Protein AF-A0A2V7KA51-F1 (afdb_monomer)

Structure (mmCIF, N/CA/C/O backbone):
data_AF-A0A2V7KA51-F1
#
_entry.id   AF-A0A2V7KA51-F1
#
loop_
_atom_site.group_PDB
_atom_site.id
_atom_site.type_symbol
_atom_site.label_atom_id
_atom_site.label_alt_id
_atom_site.label_comp_id
_atom_site.label_asym_id
_atom_site.label_entity_id
_atom_site.label_seq_id
_atom_site.pdbx_PDB_ins_code
_atom_site.Cartn_x
_atom_site.Cartn_y
_atom_site.Cartn_z
_atom_site.occupancy
_atom_site.B_iso_or_equiv
_atom_site.auth_seq_id
_atom_site.auth_comp_id
_atom_site.auth_asym_id
_atom_site.auth_atom_id
_atom_site.pdbx_PDB_model_num
ATOM 1 N N . MET A 1 1 ? 39.247 3.832 -34.486 1.00 49.41 1 MET A N 1
ATOM 2 C CA . MET A 1 1 ? 39.712 4.705 -35.589 1.00 49.41 1 MET A CA 1
ATOM 3 C C . MET A 1 1 ? 40.204 3.939 -36.817 1.00 49.41 1 MET A C 1
ATOM 5 O O . MET A 1 1 ? 39.890 4.366 -37.916 1.00 49.41 1 MET A O 1
ATOM 9 N N . LEU A 1 2 ? 40.883 2.794 -36.669 1.00 58.19 2 LEU A N 1
ATOM 10 C CA . LEU A 1 2 ? 41.455 2.037 -37.799 1.00 58.19 2 LEU A CA 1
ATOM 11 C C . LEU A 1 2 ? 40.408 1.512 -38.810 1.00 58.19 2 LEU A C 1
ATOM 13 O O . LEU A 1 2 ? 40.617 1.591 -40.014 1.00 58.19 2 LEU A O 1
ATOM 17 N N . ILE A 1 3 ? 39.234 1.084 -38.331 1.00 64.50 3 ILE A N 1
ATOM 18 C CA . ILE A 1 3 ? 38.135 0.578 -39.179 1.00 64.50 3 ILE A CA 1
ATOM 19 C C . ILE A 1 3 ? 37.553 1.680 -40.081 1.00 64.50 3 ILE A C 1
ATOM 21 O O . ILE A 1 3 ? 37.292 1.445 -41.255 1.00 64.50 3 ILE A O 1
ATOM 25 N N . VAL A 1 4 ? 37.403 2.899 -39.555 1.00 62.00 4 VAL A N 1
ATOM 26 C CA . VAL A 1 4 ? 36.860 4.036 -40.317 1.00 62.00 4 VAL A CA 1
ATOM 27 C C . VAL A 1 4 ? 37.818 4.433 -41.446 1.00 62.00 4 VAL A C 1
ATOM 29 O O . VAL A 1 4 ? 37.371 4.682 -42.559 1.00 62.00 4 VAL A O 1
ATOM 32 N N . GLY A 1 5 ? 39.134 4.413 -41.197 1.00 67.69 5 GLY A N 1
ATOM 33 C CA . GLY A 1 5 ? 40.143 4.722 -42.217 1.00 67.69 5 GLY A CA 1
ATOM 34 C C . GLY A 1 5 ? 40.173 3.716 -43.373 1.00 67.69 5 GLY A C 1
ATOM 35 O O . GLY A 1 5 ? 40.220 4.119 -44.533 1.00 67.69 5 GLY A O 1
ATOM 36 N N . VAL A 1 6 ? 40.078 2.415 -43.077 1.00 75.50 6 VAL A N 1
ATOM 37 C CA . VAL A 1 6 ? 40.054 1.354 -44.104 1.00 75.50 6 VAL A CA 1
ATOM 38 C C . VAL A 1 6 ? 38.792 1.440 -44.963 1.00 75.50 6 VAL A C 1
ATOM 40 O O . VAL A 1 6 ? 38.861 1.322 -46.185 1.00 75.50 6 VAL A O 1
ATOM 43 N N . VAL A 1 7 ? 37.646 1.705 -44.336 1.00 71.69 7 VAL A N 1
ATOM 44 C CA . VAL A 1 7 ? 36.364 1.883 -45.025 1.00 71.69 7 VAL A CA 1
ATOM 45 C C . VAL A 1 7 ? 36.407 3.077 -45.979 1.00 71.69 7 VAL A C 1
ATOM 47 O O . VAL A 1 7 ? 36.000 2.950 -47.131 1.00 71.69 7 VAL A O 1
ATOM 50 N N . VAL A 1 8 ? 36.945 4.217 -45.536 1.00 71.19 8 VAL A N 1
ATOM 51 C CA . VAL A 1 8 ? 37.069 5.420 -46.374 1.00 71.19 8 VAL A CA 1
ATOM 52 C C . VAL A 1 8 ? 38.039 5.190 -47.540 1.00 71.19 8 VAL A C 1
ATOM 54 O O . VAL A 1 8 ? 37.737 5.576 -48.666 1.00 71.19 8 VAL A O 1
ATOM 57 N N . ALA A 1 9 ? 39.166 4.507 -47.322 1.0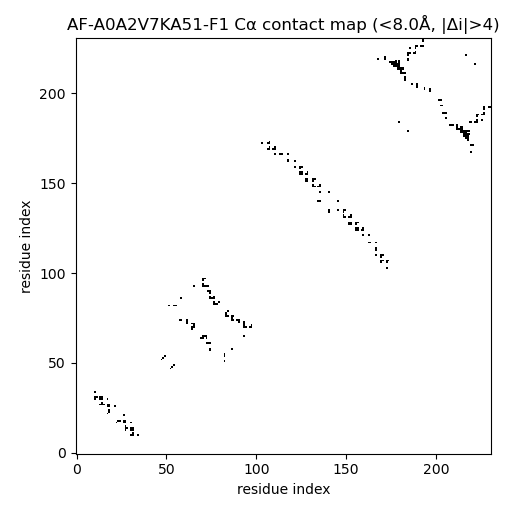0 74.88 9 ALA A N 1
ATOM 58 C CA . ALA A 1 9 ? 40.104 4.180 -48.400 1.00 74.88 9 ALA A CA 1
ATOM 59 C C . ALA A 1 9 ? 39.478 3.248 -49.457 1.00 74.88 9 ALA A C 1
ATOM 61 O O . ALA A 1 9 ? 39.641 3.475 -50.657 1.00 74.88 9 ALA A O 1
ATOM 62 N N . ALA A 1 10 ? 38.705 2.247 -49.024 1.00 76.25 10 ALA A N 1
ATOM 63 C CA . ALA A 1 10 ? 37.971 1.356 -49.920 1.00 76.25 10 ALA A CA 1
ATOM 64 C C . ALA A 1 10 ? 36.865 2.092 -50.703 1.00 76.25 10 ALA A C 1
ATOM 66 O O . ALA A 1 10 ? 36.689 1.824 -51.892 1.00 76.25 10 ALA A O 1
ATOM 67 N N . MET A 1 11 ? 36.171 3.057 -50.076 1.00 77.31 11 MET A N 1
ATOM 68 C CA . MET A 1 11 ? 35.197 3.933 -50.749 1.00 77.31 11 MET A CA 1
ATOM 69 C C . MET A 1 11 ? 35.827 4.721 -51.891 1.00 77.31 11 MET A C 1
ATOM 71 O O . MET A 1 11 ? 35.311 4.717 -53.008 1.00 77.31 11 MET A O 1
ATOM 75 N N . VAL A 1 12 ? 36.947 5.389 -51.606 1.00 79.12 12 VAL A N 1
ATOM 76 C CA . VAL A 1 12 ? 37.644 6.243 -52.574 1.00 79.12 12 VAL A CA 1
ATOM 77 C C . VAL A 1 12 ? 38.188 5.405 -53.730 1.00 79.12 12 VAL A C 1
ATOM 79 O O . VAL A 1 12 ? 38.016 5.782 -54.888 1.00 79.12 12 VAL A O 1
ATOM 82 N N . TYR A 1 13 ? 38.778 4.244 -53.434 1.00 83.31 13 TYR A N 1
ATOM 83 C CA . TYR A 1 13 ? 39.300 3.343 -54.460 1.00 83.31 13 TYR A CA 1
ATOM 84 C C . TYR A 1 13 ? 38.188 2.771 -55.350 1.00 83.31 13 TYR A C 1
ATOM 86 O O . TYR A 1 13 ? 38.290 2.831 -56.574 1.00 83.31 13 TYR A O 1
ATOM 94 N N . GLY A 1 14 ? 37.093 2.283 -54.755 1.00 80.25 14 GLY A N 1
ATOM 95 C CA . GLY A 1 14 ? 35.951 1.747 -55.497 1.00 80.25 14 GLY A CA 1
ATOM 96 C C . GLY A 1 14 ? 35.324 2.780 -56.434 1.00 80.25 14 GLY A C 1
ATOM 97 O O . GLY A 1 14 ? 35.133 2.493 -57.615 1.00 80.25 14 GLY A O 1
ATOM 98 N N . ALA A 1 15 ? 35.086 4.000 -55.940 1.00 78.25 15 ALA A N 1
ATOM 99 C CA . ALA A 1 15 ? 34.533 5.094 -56.736 1.00 78.25 15 ALA A CA 1
ATOM 100 C C . ALA A 1 15 ? 35.454 5.489 -57.905 1.00 78.25 15 ALA A C 1
ATOM 102 O O . ALA A 1 15 ? 34.983 5.630 -59.038 1.00 78.25 15 ALA A O 1
ATOM 103 N N . ALA A 1 16 ? 36.764 5.607 -57.650 1.00 77.06 16 ALA A N 1
ATOM 104 C CA . ALA A 1 16 ? 37.765 5.948 -58.660 1.00 77.06 16 ALA A CA 1
ATOM 105 C C . ALA A 1 16 ? 37.857 4.893 -59.775 1.00 77.06 16 ALA A C 1
ATOM 107 O O . ALA A 1 16 ? 37.906 5.249 -60.952 1.00 77.06 16 ALA A O 1
ATOM 108 N N . VAL A 1 17 ? 37.811 3.602 -59.426 1.00 81.62 17 VAL A N 1
ATOM 109 C CA . VAL A 1 17 ? 37.840 2.498 -60.400 1.00 81.62 17 VAL A CA 1
ATOM 110 C C . VAL A 1 17 ? 36.587 2.496 -61.278 1.00 81.62 17 VAL A C 1
ATOM 112 O O . VAL A 1 17 ? 36.698 2.395 -62.500 1.00 81.62 17 VAL A O 1
ATOM 115 N N . THR A 1 18 ? 35.389 2.671 -60.706 1.00 80.75 18 THR A N 1
ATOM 116 C CA . THR A 1 18 ? 34.155 2.751 -61.511 1.00 80.75 18 THR A CA 1
ATOM 117 C C . THR A 1 18 ? 34.114 3.963 -62.433 1.00 80.75 18 THR A C 1
ATOM 119 O O . THR A 1 18 ? 33.628 3.849 -63.562 1.00 80.75 18 THR A O 1
ATOM 122 N N . LEU A 1 19 ? 34.655 5.104 -61.994 1.00 79.38 19 LEU A N 1
ATOM 123 C CA . LEU A 1 19 ? 34.755 6.298 -62.829 1.00 79.38 19 LEU A CA 1
ATOM 124 C C . LEU A 1 19 ? 35.720 6.074 -64.001 1.00 79.38 19 LEU A C 1
ATOM 126 O O . LEU A 1 19 ? 35.387 6.418 -65.133 1.00 79.38 19 LEU A O 1
ATOM 130 N N . ALA A 1 20 ? 36.868 5.441 -63.746 1.00 78.56 20 ALA A N 1
ATOM 131 C CA . ALA A 1 20 ? 37.860 5.124 -64.771 1.00 78.56 20 ALA A CA 1
ATOM 132 C C . ALA A 1 20 ? 37.341 4.126 -65.824 1.00 78.56 20 ALA A C 1
ATOM 134 O O . ALA A 1 20 ? 37.700 4.235 -66.992 1.00 78.56 20 ALA A O 1
ATOM 135 N N . LEU A 1 21 ? 36.487 3.175 -65.428 1.00 81.12 21 LEU A N 1
ATOM 136 C CA . LEU A 1 21 ? 35.953 2.143 -66.326 1.00 81.12 21 LEU A CA 1
ATOM 137 C C . LEU A 1 21 ? 34.723 2.589 -67.126 1.00 81.12 21 LEU A C 1
ATOM 139 O O . LEU A 1 21 ? 34.547 2.152 -68.259 1.00 81.12 21 LEU A O 1
ATOM 143 N N . THR A 1 22 ? 33.849 3.416 -66.544 1.00 81.06 22 THR A N 1
ATOM 144 C CA . THR A 1 22 ? 32.560 3.770 -67.171 1.00 81.06 22 THR A CA 1
ATOM 145 C C . THR A 1 22 ? 32.492 5.199 -67.703 1.00 81.06 22 THR A C 1
ATOM 147 O O . THR A 1 22 ? 31.577 5.511 -68.461 1.00 81.06 22 THR A O 1
ATOM 150 N N . GLY A 1 23 ? 33.411 6.085 -67.297 1.00 78.19 23 GLY A N 1
ATOM 151 C CA . GLY A 1 23 ? 33.402 7.509 -67.657 1.00 78.19 23 GLY A CA 1
ATOM 152 C C . GLY A 1 23 ? 32.182 8.292 -67.148 1.00 78.19 23 GLY A C 1
ATOM 153 O O . GLY A 1 23 ? 32.051 9.477 -67.443 1.00 78.19 23 GLY A O 1
ATOM 154 N N . ASN A 1 24 ? 31.283 7.651 -66.393 1.00 83.38 24 ASN A N 1
ATOM 155 C CA . ASN A 1 24 ? 30.025 8.227 -65.941 1.00 83.38 24 ASN A CA 1
ATOM 156 C C . ASN A 1 24 ? 30.105 8.586 -64.454 1.00 83.38 24 ASN A C 1
ATOM 158 O O . ASN A 1 24 ? 30.314 7.727 -63.600 1.00 83.38 24 ASN A O 1
ATOM 162 N N . LEU A 1 25 ? 29.872 9.857 -64.128 1.00 81.25 25 LEU A N 1
ATOM 163 C CA . LEU A 1 25 ? 29.859 10.334 -62.745 1.00 81.25 25 LEU A CA 1
ATOM 164 C C . LEU A 1 25 ? 28.751 9.667 -61.903 1.00 81.25 25 LEU A C 1
ATOM 166 O O . LEU A 1 25 ? 28.912 9.482 -60.696 1.00 81.25 25 LEU A O 1
ATOM 170 N N . GLY A 1 26 ? 27.640 9.271 -62.538 1.00 82.19 26 GLY A N 1
ATOM 171 C CA . GLY A 1 26 ? 26.492 8.666 -61.860 1.00 82.19 26 GLY A CA 1
ATOM 172 C C . GLY A 1 26 ? 26.779 7.290 -61.247 1.00 82.19 26 GLY A C 1
ATOM 173 O O . GLY A 1 26 ? 26.302 6.998 -60.151 1.00 82.19 26 GLY A O 1
ATOM 174 N N . SER A 1 27 ? 27.593 6.455 -61.902 1.00 79.50 27 SER A N 1
ATOM 175 C CA . SER A 1 27 ? 27.944 5.115 -61.402 1.00 79.50 27 SER A CA 1
ATOM 176 C C . SER A 1 27 ? 28.896 5.189 -60.203 1.00 79.50 27 SER A C 1
ATOM 178 O O . SER A 1 27 ? 28.708 4.470 -59.223 1.00 79.50 27 SER A O 1
ATOM 180 N N . ALA A 1 28 ? 29.860 6.114 -60.229 1.00 77.12 28 ALA A N 1
ATOM 181 C CA . ALA A 1 28 ? 30.763 6.365 -59.108 1.00 77.12 28 ALA A CA 1
ATOM 182 C C . ALA A 1 28 ? 30.009 6.879 -57.867 1.00 77.12 28 ALA A C 1
ATOM 184 O O . ALA A 1 28 ? 30.269 6.427 -56.752 1.00 77.12 28 ALA A O 1
ATOM 185 N N . MET A 1 29 ? 29.019 7.761 -58.051 1.00 81.19 29 MET A N 1
ATOM 186 C CA . MET A 1 29 ? 28.142 8.220 -56.965 1.00 81.19 29 MET A CA 1
ATOM 187 C C . MET A 1 29 ? 27.324 7.080 -56.349 1.00 81.19 29 MET A C 1
ATOM 189 O O . MET A 1 29 ? 27.221 6.997 -55.125 1.00 81.19 29 MET A O 1
ATOM 193 N N . ALA A 1 30 ? 26.802 6.162 -57.167 1.00 81.06 30 ALA A N 1
ATOM 194 C CA . ALA A 1 30 ? 26.068 4.999 -56.670 1.00 81.06 30 ALA A CA 1
ATOM 195 C C . ALA A 1 30 ? 26.940 4.099 -55.773 1.00 81.06 30 ALA A C 1
ATOM 197 O O . ALA A 1 30 ? 26.484 3.661 -54.716 1.00 81.06 30 ALA A O 1
ATOM 198 N N . VAL A 1 31 ? 28.209 3.877 -56.141 1.00 81.44 31 VAL A N 1
ATOM 199 C CA . VAL A 1 31 ? 29.161 3.099 -55.325 1.00 81.44 31 VAL A CA 1
ATOM 200 C C . VAL A 1 31 ? 29.416 3.770 -53.978 1.00 81.44 31 VAL A C 1
ATOM 202 O O . VAL A 1 31 ? 29.370 3.105 -52.944 1.00 81.44 31 VAL A O 1
ATOM 205 N N . VAL A 1 32 ? 29.620 5.089 -53.956 1.00 82.06 32 VAL A N 1
ATOM 206 C CA . VAL A 1 32 ? 29.828 5.829 -52.701 1.00 82.06 32 VAL A CA 1
ATOM 207 C C . VAL A 1 32 ? 28.611 5.706 -51.782 1.00 82.06 32 VAL A C 1
ATOM 209 O O . VAL A 1 32 ? 28.768 5.382 -50.604 1.00 82.06 32 VAL A O 1
ATOM 212 N N . VAL A 1 33 ? 27.397 5.898 -52.310 1.00 85.31 33 VAL A N 1
ATOM 213 C CA . VAL A 1 33 ? 26.151 5.781 -51.532 1.00 85.31 33 VAL A CA 1
ATOM 214 C C . VAL A 1 33 ? 25.990 4.379 -50.941 1.00 85.31 33 VAL A C 1
ATOM 216 O O . VAL A 1 33 ? 25.661 4.252 -49.760 1.00 85.31 33 VAL A O 1
ATOM 219 N N . LEU A 1 34 ? 26.268 3.329 -51.719 1.00 84.00 34 LEU A N 1
ATOM 220 C CA . LEU A 1 34 ? 26.173 1.943 -51.252 1.00 84.00 34 LEU A CA 1
ATOM 221 C C . LEU A 1 34 ? 27.127 1.657 -50.092 1.00 84.00 34 LEU A C 1
ATOM 223 O O . LEU A 1 34 ? 26.722 1.057 -49.095 1.00 84.00 34 LEU A O 1
ATOM 227 N N . ILE A 1 35 ? 28.377 2.110 -50.185 1.00 80.94 35 ILE A N 1
ATOM 228 C CA . ILE A 1 35 ? 29.358 1.850 -49.129 1.00 80.94 35 ILE A CA 1
ATOM 229 C C . ILE A 1 35 ? 29.025 2.679 -47.878 1.00 80.94 35 ILE A C 1
ATOM 231 O O . ILE A 1 35 ? 29.162 2.182 -46.761 1.00 80.94 35 ILE A O 1
ATOM 235 N N . VAL A 1 36 ? 28.534 3.916 -48.031 1.00 83.81 36 VAL A N 1
ATOM 236 C CA . VAL A 1 36 ? 28.091 4.740 -46.890 1.00 83.81 36 VAL A CA 1
ATOM 237 C C . VAL A 1 36 ? 26.917 4.066 -46.184 1.00 83.81 36 VAL A C 1
ATOM 239 O O . VAL A 1 36 ? 26.937 3.928 -44.960 1.00 83.81 36 VAL A O 1
ATOM 242 N N . GLY A 1 37 ? 25.944 3.559 -46.944 1.00 85.50 37 GLY A N 1
ATOM 243 C CA . GLY A 1 37 ? 24.842 2.759 -46.412 1.00 85.50 37 GLY A CA 1
ATOM 244 C C . GLY A 1 37 ? 25.325 1.517 -45.656 1.00 85.50 37 GLY A C 1
ATOM 245 O O . GLY A 1 37 ? 24.874 1.273 -44.538 1.00 85.50 37 GLY A O 1
ATOM 246 N N . ALA A 1 38 ? 26.298 0.783 -46.204 1.00 83.50 38 ALA A N 1
ATOM 247 C CA . ALA A 1 38 ? 26.861 -0.421 -45.586 1.00 83.50 38 ALA A CA 1
ATOM 248 C C . ALA A 1 38 ? 27.556 -0.161 -44.237 1.00 83.50 38 ALA A C 1
ATOM 250 O O . ALA A 1 38 ? 27.678 -1.073 -43.424 1.00 83.50 38 ALA A O 1
ATOM 251 N N . VAL A 1 39 ? 27.991 1.075 -43.979 1.00 84.69 39 VAL A N 1
ATOM 252 C CA . VAL A 1 39 ? 28.670 1.475 -42.736 1.00 84.69 39 VAL A CA 1
ATOM 253 C C . VAL A 1 39 ? 27.696 2.106 -41.748 1.00 84.69 39 VAL A C 1
ATOM 255 O O . VAL A 1 39 ? 27.739 1.801 -40.556 1.00 84.69 39 VAL A O 1
ATOM 258 N N . LEU A 1 40 ? 26.794 2.964 -42.228 1.00 87.38 40 LEU A N 1
ATOM 259 C CA . LEU A 1 40 ? 25.800 3.620 -41.383 1.00 87.38 40 LEU A CA 1
ATOM 260 C C . LEU A 1 40 ? 24.755 2.636 -40.861 1.00 87.38 40 LEU A C 1
ATOM 262 O O . LEU A 1 40 ? 24.347 2.760 -39.709 1.00 87.38 40 LEU A O 1
ATOM 266 N N . LEU A 1 41 ? 24.355 1.640 -41.657 1.00 89.62 41 LEU A N 1
ATOM 267 C CA . LEU A 1 41 ? 23.326 0.677 -41.264 1.00 89.62 41 LEU A CA 1
ATOM 268 C C . LEU A 1 41 ? 23.736 -0.147 -40.019 1.00 89.62 41 LEU A C 1
ATOM 270 O O . LEU A 1 41 ? 22.977 -0.136 -39.049 1.00 89.62 41 LEU A O 1
ATOM 274 N N . PRO A 1 42 ? 24.923 -0.789 -39.944 1.00 89.44 42 PRO A N 1
ATOM 275 C CA . PRO A 1 42 ? 25.363 -1.484 -38.730 1.00 89.44 42 PRO A CA 1
ATOM 276 C C . PRO A 1 42 ? 25.506 -0.562 -37.518 1.00 89.44 42 PRO A C 1
ATOM 278 O O . PRO A 1 42 ? 25.169 -0.960 -36.404 1.00 89.44 42 PRO A O 1
ATOM 281 N N . VAL A 1 43 ? 25.987 0.671 -37.717 1.00 90.75 43 VAL A N 1
ATOM 282 C CA . VAL A 1 43 ? 26.128 1.660 -36.636 1.00 90.75 43 VAL A CA 1
ATOM 283 C C . VAL A 1 43 ? 24.756 2.062 -36.100 1.00 90.75 43 VAL A C 1
ATOM 285 O O . VAL A 1 43 ? 24.554 2.064 -34.886 1.00 90.75 43 VAL A O 1
ATOM 288 N N . ALA A 1 44 ? 23.795 2.335 -36.983 1.00 89.06 44 ALA A N 1
ATOM 289 C CA . ALA A 1 44 ? 22.419 2.631 -36.609 1.00 89.06 44 ALA A CA 1
ATOM 290 C C . ALA A 1 44 ? 21.792 1.453 -35.852 1.00 89.06 44 ALA A C 1
ATOM 292 O O . ALA A 1 44 ? 21.272 1.651 -34.758 1.00 89.06 44 ALA A O 1
ATOM 293 N N . LEU A 1 45 ? 21.924 0.220 -36.357 1.00 92.19 45 LEU A N 1
ATOM 294 C CA . LEU A 1 45 ? 21.438 -0.987 -35.678 1.00 92.19 45 LEU A CA 1
ATOM 295 C C . LEU A 1 45 ? 22.096 -1.189 -34.306 1.00 92.19 45 LEU A C 1
ATOM 297 O O . LEU A 1 45 ? 21.420 -1.558 -33.347 1.00 92.19 45 LEU A O 1
ATOM 301 N N . PHE A 1 46 ? 23.394 -0.911 -34.181 1.00 91.31 46 PHE A N 1
ATOM 302 C CA . PHE A 1 46 ? 24.109 -0.979 -32.909 1.00 91.31 46 PHE A CA 1
ATOM 303 C C . PHE A 1 46 ? 23.590 0.057 -31.903 1.00 91.31 46 PHE A C 1
ATOM 305 O O . PHE A 1 46 ? 23.347 -0.283 -30.742 1.00 91.31 46 PHE A O 1
ATOM 312 N N . ILE A 1 47 ? 23.371 1.301 -32.344 1.00 88.56 47 ILE A N 1
ATOM 313 C CA . ILE A 1 47 ? 22.803 2.372 -31.514 1.00 88.56 47 ILE A CA 1
ATOM 314 C C . ILE A 1 47 ? 21.389 2.003 -31.083 1.00 88.56 47 ILE A C 1
ATOM 316 O O . ILE A 1 47 ? 21.091 2.049 -29.896 1.00 88.56 47 ILE A O 1
ATOM 320 N N . VAL A 1 48 ? 20.540 1.598 -32.023 1.00 84.56 48 VAL A N 1
ATOM 321 C CA . VAL A 1 48 ? 19.147 1.202 -31.798 1.00 84.56 48 VAL A CA 1
ATOM 322 C C . VAL A 1 48 ? 19.079 0.050 -30.794 1.00 84.56 48 VAL A C 1
ATOM 324 O O . VAL A 1 48 ? 18.424 0.172 -29.758 1.00 84.56 48 VAL A O 1
ATOM 327 N N . ARG A 1 49 ? 19.865 -1.012 -31.003 1.00 85.25 49 ARG A N 1
ATOM 328 C CA . ARG A 1 49 ? 19.972 -2.142 -30.070 1.00 85.25 49 ARG A CA 1
ATOM 329 C C . ARG A 1 49 ? 20.379 -1.685 -28.668 1.00 85.25 49 ARG A C 1
ATOM 331 O O . ARG A 1 49 ? 19.735 -2.058 -27.691 1.00 85.25 49 ARG A O 1
ATOM 338 N N . ARG A 1 50 ? 21.425 -0.861 -28.556 1.00 85.69 50 ARG A N 1
ATOM 339 C CA . ARG A 1 50 ? 21.950 -0.393 -27.263 1.00 85.69 50 ARG A CA 1
ATOM 340 C C . ARG A 1 50 ? 21.071 0.676 -26.610 1.00 85.69 50 ARG A C 1
ATOM 342 O O . ARG A 1 50 ? 21.185 0.890 -25.403 1.00 85.69 50 ARG A O 1
ATOM 349 N N . ARG A 1 51 ? 20.247 1.392 -27.379 1.00 82.94 51 ARG A N 1
ATOM 350 C CA . ARG A 1 51 ? 19.439 2.514 -26.891 1.00 82.94 51 ARG A CA 1
ATOM 351 C C . ARG A 1 51 ? 18.005 2.158 -26.575 1.00 82.94 51 ARG A C 1
ATOM 353 O O . ARG A 1 51 ? 17.474 2.757 -25.658 1.00 82.94 51 ARG A O 1
ATOM 360 N N . ILE A 1 52 ? 17.431 1.177 -27.258 1.00 84.44 52 ILE A N 1
ATOM 361 C CA . ILE A 1 52 ? 16.013 0.851 -27.112 1.00 84.44 52 ILE A CA 1
ATOM 362 C C . ILE A 1 52 ? 15.822 -0.613 -26.682 1.00 84.44 52 ILE A C 1
ATOM 364 O O . ILE A 1 52 ? 15.107 -0.860 -25.720 1.00 84.44 52 ILE A O 1
ATOM 368 N N . TRP A 1 53 ? 16.501 -1.588 -27.303 1.00 83.88 53 TRP A N 1
ATOM 369 C CA . TRP A 1 53 ? 16.206 -3.015 -27.076 1.00 83.88 53 TRP A CA 1
ATOM 370 C C . TRP A 1 53 ? 16.674 -3.488 -25.698 1.00 83.88 53 TRP A C 1
ATOM 372 O O . TRP A 1 53 ? 15.921 -4.152 -24.984 1.00 83.88 53 TRP A O 1
ATOM 382 N N . THR A 1 54 ? 17.909 -3.152 -25.307 1.00 84.75 54 THR A N 1
ATOM 383 C CA . THR A 1 54 ? 18.449 -3.593 -24.011 1.00 84.75 54 THR A CA 1
ATOM 384 C C . THR A 1 54 ? 17.641 -3.043 -22.827 1.00 84.75 54 THR A C 1
ATOM 386 O O . THR A 1 54 ? 17.185 -3.864 -22.031 1.00 84.75 54 THR A O 1
ATOM 389 N N . PRO A 1 55 ? 17.375 -1.722 -22.720 1.00 83.25 55 PRO A N 1
ATOM 390 C CA . PRO A 1 55 ? 16.611 -1.182 -21.591 1.00 83.25 55 PRO A CA 1
ATOM 391 C C . PRO A 1 55 ? 15.170 -1.708 -21.527 1.00 83.25 55 PRO A C 1
ATOM 393 O O . PRO A 1 55 ? 14.668 -1.995 -20.444 1.00 83.25 55 PRO A O 1
ATOM 396 N N . LEU A 1 56 ? 14.513 -1.900 -22.678 1.00 85.12 56 LEU A N 1
ATOM 397 C CA . LEU A 1 56 ? 13.149 -2.435 -22.726 1.00 85.12 56 LEU A CA 1
ATOM 398 C C . LEU A 1 56 ? 13.078 -3.851 -22.135 1.00 85.12 56 LEU A C 1
ATOM 400 O O . LEU A 1 56 ? 12.190 -4.157 -21.343 1.00 85.12 56 LEU A O 1
ATOM 404 N N . THR A 1 57 ? 14.061 -4.690 -22.472 1.00 86.50 57 THR A N 1
ATOM 405 C CA . THR A 1 57 ? 14.138 -6.068 -21.969 1.00 86.50 57 THR A CA 1
ATOM 406 C C . THR A 1 57 ? 14.431 -6.101 -20.464 1.00 86.50 57 THR A C 1
ATOM 408 O O . THR A 1 57 ? 13.960 -6.985 -19.751 1.00 86.50 57 THR A O 1
ATOM 411 N N . GLU A 1 58 ? 15.219 -5.152 -19.951 1.00 87.75 58 GLU A N 1
ATOM 412 C CA . GLU A 1 58 ? 15.488 -5.033 -18.512 1.00 87.75 58 GLU A CA 1
ATOM 413 C C . GLU A 1 58 ? 14.230 -4.652 -17.728 1.00 87.75 58 GLU A C 1
ATOM 415 O O . GLU A 1 58 ? 13.947 -5.273 -16.703 1.00 87.75 58 GLU A O 1
ATOM 420 N N . ILE A 1 59 ? 13.443 -3.700 -18.238 1.00 86.56 59 ILE A N 1
ATOM 421 C CA . ILE A 1 59 ? 12.165 -3.304 -17.634 1.00 86.56 59 ILE A CA 1
ATOM 422 C C . ILE A 1 59 ? 11.171 -4.467 -17.662 1.00 86.56 59 ILE A C 1
ATOM 424 O O . ILE A 1 59 ? 10.559 -4.763 -16.641 1.00 86.56 59 ILE A O 1
ATOM 428 N N . GLU A 1 60 ? 11.038 -5.171 -18.787 1.00 86.38 60 GLU A N 1
ATOM 429 C CA . GLU A 1 60 ? 10.153 -6.338 -18.899 1.00 86.38 60 GLU A CA 1
ATOM 430 C C . GLU A 1 60 ? 10.496 -7.410 -17.852 1.00 86.38 60 GLU A C 1
ATOM 432 O O . GLU A 1 60 ? 9.627 -7.888 -17.119 1.00 86.38 60 GLU A O 1
ATOM 437 N N . ARG A 1 61 ? 11.784 -7.752 -17.725 1.00 89.75 61 ARG A N 1
ATOM 438 C CA . ARG A 1 61 ? 12.252 -8.713 -16.716 1.00 89.75 61 ARG A CA 1
ATOM 439 C C . ARG A 1 61 ? 11.993 -8.222 -15.296 1.00 89.75 61 ARG A C 1
ATOM 441 O O . ARG A 1 61 ? 11.634 -9.028 -14.441 1.00 89.75 61 ARG A O 1
ATOM 448 N N . ALA A 1 62 ? 12.172 -6.928 -15.040 1.00 87.38 62 ALA A N 1
ATOM 449 C CA . ALA A 1 62 ? 11.899 -6.342 -13.736 1.00 87.38 62 ALA A CA 1
ATOM 450 C C . ALA A 1 62 ? 10.404 -6.388 -13.390 1.00 87.38 62 ALA A C 1
ATOM 452 O O . ALA A 1 62 ? 10.057 -6.787 -12.281 1.00 87.38 62 ALA A O 1
ATOM 453 N N . ILE A 1 63 ? 9.520 -6.076 -14.343 1.00 86.38 63 ILE A N 1
ATOM 454 C CA . ILE A 1 63 ? 8.064 -6.205 -14.183 1.00 86.38 63 ILE A CA 1
ATOM 455 C C . ILE A 1 63 ? 7.694 -7.653 -13.858 1.00 86.38 63 ILE A C 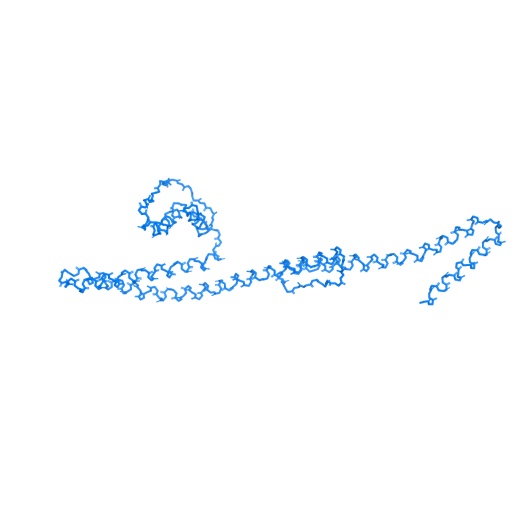1
ATOM 457 O O . ILE A 1 63 ? 6.920 -7.892 -12.931 1.00 86.38 63 ILE A O 1
ATOM 461 N N . ARG A 1 64 ? 8.273 -8.625 -14.572 1.00 87.69 64 ARG A N 1
ATOM 462 C CA . ARG A 1 64 ? 8.005 -10.045 -14.322 1.00 87.69 64 ARG A CA 1
ATOM 463 C C . ARG A 1 64 ? 8.412 -10.463 -12.907 1.00 87.69 64 ARG A C 1
ATOM 465 O O . ARG A 1 64 ? 7.598 -11.046 -12.201 1.00 87.69 64 ARG A O 1
ATOM 472 N N . ARG A 1 65 ? 9.610 -10.081 -12.453 1.00 86.81 65 ARG A N 1
ATOM 473 C CA . ARG A 1 65 ? 10.070 -10.349 -11.076 1.00 86.81 65 ARG A CA 1
ATOM 474 C C . ARG A 1 65 ? 9.172 -9.708 -10.019 1.00 86.81 65 ARG A C 1
ATOM 476 O O . ARG A 1 65 ? 8.817 -10.362 -9.046 1.00 86.81 65 ARG A O 1
ATOM 483 N N . VAL A 1 66 ? 8.747 -8.462 -10.236 1.00 83.75 66 VAL A N 1
ATOM 484 C CA . VAL A 1 66 ? 7.794 -7.778 -9.346 1.00 83.75 66 VAL A CA 1
ATOM 485 C C . VAL A 1 66 ? 6.449 -8.511 -9.311 1.00 83.75 66 VAL A C 1
ATOM 487 O O . VAL A 1 66 ? 5.880 -8.675 -8.235 1.00 83.75 66 VAL A O 1
ATOM 490 N N . SER A 1 67 ? 5.961 -9.016 -10.449 1.00 78.44 67 SER A N 1
ATOM 491 C CA . SER A 1 67 ? 4.721 -9.809 -10.507 1.00 78.44 67 SER A CA 1
ATOM 492 C C . SER A 1 67 ? 4.826 -11.168 -9.805 1.00 78.44 67 SER A C 1
ATOM 494 O O . SER A 1 67 ? 3.828 -11.682 -9.310 1.00 78.44 67 SER A O 1
ATOM 496 N N . GLU A 1 68 ? 6.037 -11.720 -9.714 1.00 86.62 68 GLU A N 1
ATOM 497 C CA . GLU A 1 68 ? 6.353 -12.945 -8.970 1.00 86.62 68 GLU A CA 1
ATOM 498 C C . GLU A 1 68 ? 6.576 -12.680 -7.463 1.00 86.62 68 GLU A C 1
ATOM 500 O O . GLU A 1 68 ? 6.813 -13.615 -6.702 1.00 86.62 68 GLU A O 1
ATOM 505 N N . GLY A 1 69 ? 6.456 -11.424 -7.011 1.00 77.50 69 GLY A N 1
ATOM 506 C CA . GLY A 1 69 ? 6.531 -11.024 -5.600 1.00 77.50 69 GLY A CA 1
ATOM 507 C C . GLY A 1 69 ? 7.871 -10.424 -5.164 1.00 77.50 69 GLY A C 1
ATOM 508 O O . GLY A 1 69 ? 8.018 -10.024 -4.009 1.00 77.50 69 GLY A O 1
ATOM 509 N N . ASP A 1 70 ? 8.847 -10.308 -6.063 1.00 87.38 70 ASP A N 1
ATOM 510 C CA . ASP A 1 70 ? 10.153 -9.732 -5.751 1.00 87.38 70 ASP A CA 1
ATOM 511 C C . ASP A 1 70 ? 10.170 -8.205 -5.936 1.00 87.38 70 ASP A C 1
ATOM 513 O O . ASP A 1 70 ? 10.529 -7.667 -6.989 1.00 87.38 70 ASP A O 1
ATOM 517 N N . LEU A 1 71 ? 9.819 -7.499 -4.859 1.00 87.75 71 LEU A N 1
ATOM 518 C CA . LEU A 1 71 ? 9.783 -6.033 -4.785 1.00 87.75 71 LEU A CA 1
ATOM 519 C C . LEU A 1 71 ? 11.154 -5.389 -4.492 1.00 87.75 71 LEU A C 1
ATOM 521 O O . LEU A 1 71 ? 11.237 -4.186 -4.237 1.00 87.75 71 LEU A O 1
ATOM 525 N N . SER A 1 72 ? 12.241 -6.166 -4.495 1.00 86.31 72 SER A N 1
ATOM 526 C CA . SER A 1 72 ? 13.604 -5.648 -4.296 1.00 86.31 72 SER A CA 1
ATOM 527 C C . SER A 1 72 ? 14.284 -5.230 -5.603 1.00 86.31 72 SER A C 1
ATOM 529 O O . SER A 1 72 ? 15.289 -4.515 -5.589 1.00 86.31 72 SER A O 1
ATOM 531 N N . THR A 1 73 ? 13.717 -5.651 -6.736 1.00 84.06 73 THR A N 1
ATOM 532 C CA . THR A 1 73 ? 14.269 -5.414 -8.070 1.00 84.06 73 THR A CA 1
ATOM 533 C C . THR A 1 73 ? 14.246 -3.931 -8.431 1.00 84.06 73 THR A C 1
ATOM 535 O O . THR A 1 73 ? 13.247 -3.245 -8.234 1.00 84.06 73 THR A O 1
ATOM 538 N N . GLN A 1 74 ? 15.343 -3.441 -9.011 1.00 86.12 74 GLN A N 1
ATOM 539 C CA . GLN A 1 74 ? 15.440 -2.086 -9.551 1.00 86.12 74 GLN A CA 1
ATOM 540 C C . GLN A 1 74 ? 15.976 -2.125 -10.976 1.00 86.12 74 GLN A C 1
ATOM 542 O O . GLN A 1 74 ? 16.878 -2.903 -11.293 1.00 86.12 74 GLN A O 1
ATOM 547 N N . VAL A 1 75 ? 15.429 -1.261 -11.823 1.00 88.06 75 VAL A N 1
ATOM 548 C CA . VAL A 1 75 ? 15.924 -1.041 -13.181 1.00 88.06 75 VAL A CA 1
ATOM 549 C C . VAL A 1 75 ? 17.025 0.024 -13.127 1.00 88.06 75 VAL A C 1
ATOM 551 O O . VAL A 1 75 ? 16.814 1.076 -12.516 1.00 88.06 75 VAL A O 1
ATOM 554 N N . PRO A 1 76 ? 18.197 -0.206 -13.740 1.00 82.12 76 PRO A N 1
ATOM 555 C CA . PRO A 1 76 ? 19.265 0.785 -13.778 1.00 82.12 76 PRO A CA 1
ATOM 556 C C . PRO A 1 76 ? 18.861 2.007 -14.616 1.00 82.12 76 PRO A C 1
ATOM 558 O O . PRO A 1 76 ? 18.566 1.900 -15.805 1.00 82.12 76 PRO A O 1
ATOM 561 N N . VAL A 1 77 ? 18.899 3.194 -14.003 1.00 80.06 77 VAL A N 1
ATOM 562 C CA . VAL A 1 77 ? 18.589 4.472 -14.662 1.00 80.06 77 VAL A CA 1
ATOM 563 C C . VAL A 1 77 ? 19.889 5.229 -14.914 1.00 80.06 77 VAL A C 1
ATOM 565 O O . VAL A 1 77 ? 20.337 6.021 -14.093 1.00 80.06 77 VAL A O 1
ATOM 568 N N . ALA A 1 78 ? 20.546 4.937 -16.034 1.00 72.50 78 ALA A N 1
ATOM 569 C CA . ALA A 1 78 ? 21.819 5.570 -16.401 1.00 72.50 78 ALA A CA 1
ATOM 570 C C . ALA A 1 78 ? 21.666 6.702 -17.434 1.00 72.50 78 ALA A C 1
ATOM 572 O O . ALA A 1 78 ? 22.667 7.196 -17.952 1.00 72.50 78 ALA A O 1
ATOM 573 N N . ARG A 1 79 ? 20.433 7.055 -17.820 1.00 73.06 79 ARG A N 1
ATOM 574 C CA . ARG A 1 79 ? 20.153 7.937 -18.961 1.00 73.06 79 ARG A CA 1
ATOM 575 C C . ARG A 1 79 ? 19.055 8.932 -18.643 1.00 73.06 79 ARG A C 1
ATOM 577 O O . ARG A 1 79 ? 18.100 8.582 -17.963 1.00 73.06 79 ARG A O 1
ATOM 584 N N . ASP A 1 80 ? 19.198 10.122 -19.211 1.00 80.19 80 ASP A N 1
ATOM 585 C CA . ASP A 1 80 ? 18.264 11.245 -19.081 1.00 80.19 80 ASP A CA 1
ATOM 586 C C . ASP A 1 80 ? 17.327 11.329 -20.304 1.00 80.19 80 ASP A C 1
ATOM 588 O O . ASP A 1 80 ? 17.114 12.381 -20.899 1.00 80.19 80 ASP A O 1
ATOM 592 N N . ASP A 1 81 ? 16.835 10.170 -20.750 1.00 86.12 81 ASP A N 1
ATOM 593 C CA . ASP A 1 81 ? 15.862 10.040 -21.838 1.00 86.12 81 ASP A CA 1
ATOM 594 C C . ASP A 1 81 ? 14.526 9.468 -21.328 1.00 86.12 81 ASP A C 1
ATOM 596 O O . ASP A 1 81 ? 14.329 9.224 -20.131 1.00 86.12 81 ASP A O 1
ATOM 600 N N . GLU A 1 82 ? 13.565 9.273 -22.229 1.00 83.00 82 GLU A N 1
ATOM 601 C CA . GLU A 1 82 ? 12.224 8.792 -21.894 1.00 83.00 82 GLU A CA 1
ATOM 602 C C . GLU A 1 82 ? 12.271 7.403 -21.244 1.00 83.00 82 GLU A C 1
ATOM 604 O O . GLU A 1 82 ? 11.527 7.131 -20.302 1.00 83.00 82 GLU A O 1
ATOM 609 N N . LEU A 1 83 ? 13.186 6.537 -21.693 1.00 83.25 83 LEU A N 1
ATOM 610 C CA . LEU A 1 83 ? 13.380 5.206 -21.111 1.00 83.25 83 LEU A CA 1
ATOM 611 C C . LEU A 1 83 ? 13.971 5.291 -19.702 1.00 83.25 83 LEU A C 1
ATOM 613 O O . LEU A 1 83 ? 13.552 4.541 -18.818 1.00 83.25 83 LEU A O 1
ATOM 617 N N . GLY A 1 84 ? 14.887 6.232 -19.469 1.00 84.44 84 GLY A N 1
ATOM 618 C CA . GLY A 1 84 ? 15.367 6.556 -18.128 1.00 84.44 84 GLY A CA 1
ATOM 619 C C . GLY A 1 84 ? 14.241 7.010 -17.198 1.00 84.44 84 GLY A C 1
ATOM 620 O O . GLY A 1 84 ? 14.104 6.501 -16.085 1.00 84.44 84 GLY A O 1
ATOM 621 N N . THR A 1 85 ? 13.370 7.898 -17.680 1.00 87.00 85 THR A N 1
ATOM 622 C CA . THR A 1 85 ? 12.203 8.387 -16.926 1.00 87.00 85 THR A CA 1
ATOM 623 C C . THR A 1 85 ? 11.242 7.251 -16.562 1.00 87.00 85 THR A C 1
ATOM 625 O O . THR A 1 85 ? 10.803 7.152 -15.414 1.00 87.00 85 THR A O 1
ATOM 628 N N . VAL A 1 86 ? 10.953 6.344 -17.502 1.00 86.44 86 VAL A N 1
ATOM 629 C CA . VAL A 1 86 ? 10.136 5.146 -17.240 1.00 86.44 86 VAL A CA 1
ATOM 630 C C . VAL A 1 86 ? 10.788 4.255 -16.180 1.00 86.44 86 VAL A C 1
ATOM 632 O O . VAL A 1 86 ? 10.099 3.805 -15.263 1.00 86.44 86 VAL A O 1
ATOM 635 N N . GLY A 1 87 ? 12.106 4.046 -16.244 1.00 88.50 87 GLY A N 1
ATOM 636 C CA . GLY A 1 87 ? 12.852 3.313 -15.218 1.00 88.50 87 GLY A CA 1
ATOM 637 C C . GLY A 1 87 ? 12.731 3.951 -13.828 1.00 88.50 87 GLY A C 1
ATOM 638 O O . GLY A 1 87 ? 12.484 3.253 -12.843 1.00 88.50 87 GLY A O 1
ATOM 639 N N . THR A 1 88 ? 12.818 5.281 -13.740 1.00 90.56 88 THR A N 1
ATOM 640 C CA . THR A 1 88 ? 12.626 6.030 -12.485 1.00 90.56 88 THR A CA 1
ATOM 641 C C . THR A 1 88 ? 11.220 5.849 -11.921 1.00 90.56 88 THR A C 1
ATOM 643 O O . THR A 1 88 ? 11.073 5.530 -10.739 1.00 90.56 88 THR A O 1
ATOM 646 N N . HIS A 1 89 ? 10.182 5.998 -12.750 1.00 86.69 89 HIS A N 1
ATOM 647 C CA . HIS A 1 89 ? 8.796 5.797 -12.322 1.00 86.69 89 HIS A CA 1
ATOM 648 C C . HIS A 1 89 ? 8.535 4.356 -11.875 1.00 86.69 89 HIS A C 1
ATOM 650 O O . HIS A 1 89 ? 7.913 4.143 -10.833 1.00 86.69 89 HIS A O 1
ATOM 656 N N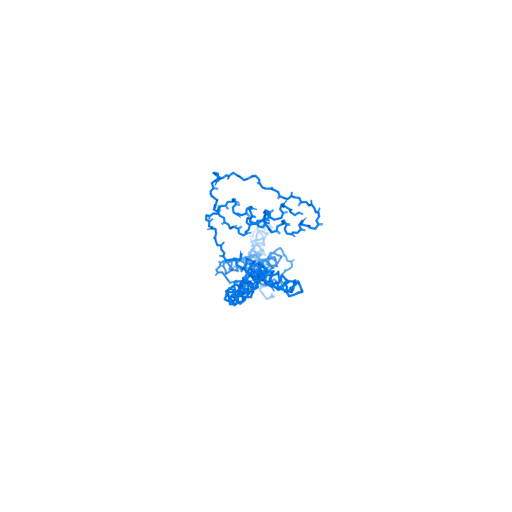 . PHE A 1 90 ? 9.066 3.370 -12.599 1.00 88.62 90 PHE A N 1
ATOM 657 C CA . PHE A 1 90 ? 8.975 1.963 -12.218 1.00 88.62 90 PHE A CA 1
ATOM 658 C C . PHE A 1 90 ? 9.624 1.695 -10.850 1.00 88.62 90 PHE A C 1
ATOM 660 O O . PHE A 1 90 ? 9.012 1.074 -9.975 1.00 88.62 90 PHE A O 1
ATOM 667 N N . ASN A 1 91 ? 10.837 2.210 -10.625 1.00 91.69 91 ASN A N 1
ATOM 668 C CA . ASN A 1 91 ? 11.540 2.067 -9.348 1.00 91.69 91 ASN A CA 1
ATOM 669 C C . ASN A 1 91 ? 10.779 2.744 -8.198 1.00 91.69 91 ASN A C 1
ATOM 671 O O . ASN A 1 91 ? 10.723 2.203 -7.092 1.00 91.69 91 ASN A O 1
ATOM 675 N N . HIS A 1 92 ? 10.179 3.912 -8.448 1.00 91.31 92 HIS A N 1
ATOM 676 C CA . HIS A 1 92 ? 9.346 4.603 -7.466 1.00 91.31 92 HIS A CA 1
ATOM 677 C C . HIS A 1 92 ? 8.097 3.788 -7.106 1.00 91.31 92 HIS A C 1
ATOM 679 O O . HIS A 1 92 ? 7.851 3.545 -5.926 1.00 91.31 92 HIS A O 1
ATOM 685 N N . MET A 1 93 ? 7.350 3.299 -8.102 1.00 90.50 93 MET A N 1
ATOM 686 C CA . MET A 1 93 ? 6.175 2.449 -7.877 1.00 90.50 93 MET A CA 1
ATOM 687 C C . MET A 1 93 ? 6.525 1.182 -7.092 1.00 90.50 93 MET A C 1
ATOM 689 O O . MET A 1 93 ? 5.837 0.848 -6.132 1.00 90.50 93 MET A O 1
ATOM 693 N N . THR A 1 94 ? 7.617 0.506 -7.456 1.00 90.06 94 THR A N 1
ATOM 694 C CA . THR A 1 94 ? 8.071 -0.720 -6.777 1.00 90.06 94 THR A CA 1
ATOM 695 C C . THR A 1 94 ? 8.414 -0.450 -5.311 1.00 90.06 94 THR A C 1
ATOM 697 O O . THR A 1 94 ? 8.037 -1.225 -4.433 1.00 90.06 94 THR A O 1
ATOM 700 N N . ARG A 1 95 ? 9.051 0.692 -5.019 1.00 91.12 95 ARG A N 1
ATOM 701 C CA . ARG A 1 95 ? 9.338 1.131 -3.646 1.00 91.12 95 ARG A CA 1
ATOM 702 C C . ARG A 1 95 ? 8.059 1.360 -2.841 1.00 91.12 95 ARG A C 1
ATOM 704 O O . ARG A 1 95 ? 7.936 0.820 -1.752 1.00 91.12 95 ARG A O 1
ATOM 711 N N . VAL A 1 96 ? 7.092 2.085 -3.404 1.00 86.62 96 VAL A N 1
ATOM 712 C CA . VAL A 1 96 ? 5.793 2.332 -2.752 1.00 86.62 96 VAL A CA 1
ATOM 713 C C . VAL A 1 96 ? 5.048 1.024 -2.474 1.00 86.62 96 VAL A C 1
ATOM 715 O O . VAL A 1 96 ? 4.467 0.864 -1.402 1.00 86.62 96 VAL A O 1
AT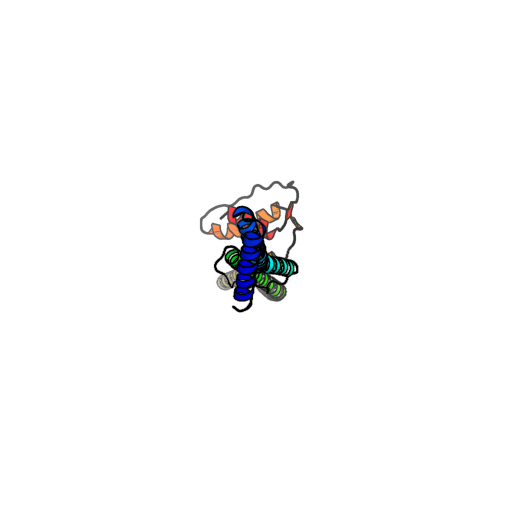OM 718 N N . LEU A 1 97 ? 5.063 0.076 -3.415 1.00 83.00 97 LEU A N 1
ATOM 719 C CA . LEU A 1 97 ? 4.441 -1.237 -3.227 1.00 83.00 97 LEU A CA 1
ATOM 720 C C . LEU A 1 97 ? 5.106 -2.029 -2.100 1.00 83.00 97 LEU A C 1
ATOM 722 O O . LEU A 1 97 ? 4.401 -2.591 -1.264 1.00 83.00 97 LEU A O 1
ATOM 726 N N . ARG A 1 98 ? 6.442 -2.044 -2.052 1.00 87.00 98 ARG A N 1
ATOM 727 C CA . ARG A 1 98 ? 7.198 -2.707 -0.985 1.00 87.00 98 ARG A CA 1
ATOM 728 C C . ARG A 1 98 ? 6.872 -2.118 0.379 1.00 87.00 98 ARG A C 1
ATOM 730 O O . ARG A 1 98 ? 6.541 -2.867 1.290 1.00 87.00 98 ARG A O 1
ATOM 737 N N . ASP A 1 99 ? 6.917 -0.796 0.500 1.00 86.56 99 ASP A N 1
ATOM 738 C CA . ASP A 1 99 ? 6.694 -0.117 1.775 1.00 86.56 99 ASP A CA 1
ATOM 739 C C . ASP A 1 99 ? 5.264 -0.387 2.290 1.00 86.56 99 ASP A C 1
ATOM 741 O O . ASP A 1 99 ? 5.076 -0.691 3.468 1.00 86.56 99 ASP A O 1
ATOM 745 N N . ARG A 1 100 ? 4.259 -0.407 1.398 1.00 78.38 100 ARG A N 1
ATOM 746 C CA . ARG A 1 100 ? 2.883 -0.805 1.752 1.00 78.38 100 ARG A CA 1
ATOM 747 C C . ARG A 1 100 ? 2.762 -2.273 2.156 1.00 78.38 100 ARG A C 1
ATOM 749 O O . ARG A 1 100 ? 2.001 -2.582 3.070 1.00 78.38 100 ARG A O 1
ATOM 756 N N . ALA A 1 101 ? 3.467 -3.176 1.478 1.00 74.94 101 ALA A N 1
ATOM 757 C CA . ALA A 1 101 ? 3.457 -4.598 1.815 1.00 74.94 101 ALA A CA 1
ATOM 758 C C . ALA A 1 101 ? 4.099 -4.856 3.189 1.00 74.94 101 ALA A C 1
ATOM 760 O O . ALA A 1 101 ? 3.560 -5.622 3.987 1.00 74.94 101 ALA A O 1
ATOM 761 N N . GLU A 1 102 ? 5.205 -4.178 3.502 1.00 80.44 102 GLU A N 1
ATOM 762 C CA . GLU A 1 102 ? 5.839 -4.236 4.823 1.00 80.44 102 GLU A CA 1
ATOM 763 C C . GLU A 1 102 ? 4.931 -3.672 5.919 1.00 80.44 102 GLU A C 1
ATOM 765 O O . GLU A 1 102 ? 4.809 -4.268 6.988 1.00 80.44 102 GLU A O 1
ATOM 770 N N . GLU A 1 103 ? 4.270 -2.544 5.661 1.00 73.69 103 GLU A N 1
ATOM 771 C CA . GLU A 1 103 ? 3.329 -1.935 6.597 1.00 73.69 103 GLU A CA 1
ATOM 772 C C . GLU A 1 103 ? 2.149 -2.877 6.896 1.00 73.69 103 GLU A C 1
ATOM 774 O O . GLU A 1 103 ? 1.838 -3.133 8.060 1.00 73.69 103 GLU A O 1
ATOM 779 N N . GLN A 1 104 ? 1.559 -3.489 5.865 1.00 66.50 104 GLN A N 1
ATOM 780 C CA . GLN A 1 104 ? 0.513 -4.503 6.026 1.00 66.50 104 GLN A CA 1
ATOM 781 C C . GLN A 1 104 ? 1.003 -5.735 6.796 1.00 66.50 104 GLN A C 1
ATOM 783 O O . GLN A 1 104 ? 0.305 -6.204 7.694 1.00 66.50 104 GLN A O 1
ATOM 788 N N . GLY A 1 105 ? 2.206 -6.236 6.497 1.00 66.94 105 GLY A N 1
ATOM 789 C CA . GLY A 1 105 ? 2.804 -7.367 7.210 1.00 66.94 105 GLY A CA 1
ATOM 790 C C . GLY A 1 105 ? 3.053 -7.072 8.692 1.00 66.94 105 GLY A C 1
ATOM 791 O O . GLY A 1 105 ? 2.782 -7.916 9.545 1.00 66.94 105 GLY A O 1
ATOM 792 N N . ARG A 1 106 ? 3.494 -5.851 9.023 1.00 64.81 106 ARG A N 1
ATOM 793 C CA . ARG A 1 106 ? 3.650 -5.395 10.415 1.00 64.81 106 ARG A CA 1
ATOM 794 C C . ARG A 1 106 ? 2.316 -5.349 11.149 1.00 64.81 106 ARG A C 1
ATOM 796 O O . ARG A 1 106 ? 2.255 -5.789 12.293 1.00 64.81 106 ARG A O 1
ATOM 803 N N . PHE A 1 107 ? 1.258 -4.853 10.511 1.00 62.78 107 PHE A N 1
ATOM 804 C CA . PHE A 1 107 ? -0.076 -4.842 11.112 1.00 62.78 107 PHE A CA 1
ATOM 805 C C . PHE A 1 107 ? -0.662 -6.248 11.276 1.00 62.78 107 PHE A C 1
ATOM 807 O O . PHE A 1 107 ? -1.264 -6.515 12.311 1.00 62.78 107 PHE A O 1
ATOM 814 N N . ALA A 1 108 ? -0.438 -7.162 10.327 1.00 61.78 108 ALA A N 1
ATOM 815 C CA . ALA A 1 108 ? -0.857 -8.560 10.450 1.00 61.78 108 ALA A CA 1
ATOM 816 C C . ALA A 1 108 ? -0.157 -9.261 11.630 1.00 61.78 108 ALA A C 1
ATOM 818 O O . ALA A 1 108 ? -0.822 -9.784 12.523 1.00 61.78 108 ALA A O 1
ATOM 819 N N . ALA A 1 109 ? 1.175 -9.164 11.714 1.00 62.12 109 ALA A N 1
ATOM 820 C CA . ALA A 1 109 ? 1.946 -9.716 12.832 1.00 62.12 109 ALA A CA 1
ATOM 821 C C . ALA A 1 109 ? 1.572 -9.071 14.181 1.00 62.12 109 ALA A C 1
ATOM 823 O O . ALA A 1 109 ? 1.451 -9.753 15.200 1.00 62.12 109 ALA A O 1
ATOM 824 N N . ALA A 1 110 ? 1.334 -7.754 14.197 1.00 63.16 110 ALA A N 1
ATOM 825 C CA . ALA A 1 110 ? 0.818 -7.067 15.376 1.00 63.16 110 ALA A CA 1
ATOM 826 C C . ALA A 1 110 ? -0.590 -7.557 15.750 1.00 63.16 110 ALA A C 1
ATOM 828 O O . ALA A 1 110 ? -0.900 -7.632 16.932 1.00 63.16 110 ALA A O 1
ATOM 829 N N . GLY A 1 111 ? -1.438 -7.912 14.783 1.00 65.62 111 GLY A N 1
ATOM 830 C CA . GLY A 1 111 ? -2.804 -8.397 15.002 1.00 65.62 111 GLY A CA 1
ATOM 831 C C . GLY A 1 111 ? -2.878 -9.759 15.658 1.00 65.62 111 GLY A C 1
ATOM 832 O O . GLY A 1 111 ? -3.701 -9.953 16.556 1.00 65.62 111 GLY A O 1
ATOM 833 N N . GLU A 1 112 ? -1.996 -10.669 15.258 1.00 66.44 112 GLU A N 1
ATOM 834 C CA . GLU A 1 112 ? -1.883 -11.995 15.859 1.00 66.44 112 GLU A CA 1
ATOM 835 C C . GLU A 1 112 ? -1.456 -11.892 17.334 1.00 66.44 112 GLU A C 1
ATOM 837 O O . GLU A 1 112 ? -2.131 -12.418 18.223 1.00 66.44 112 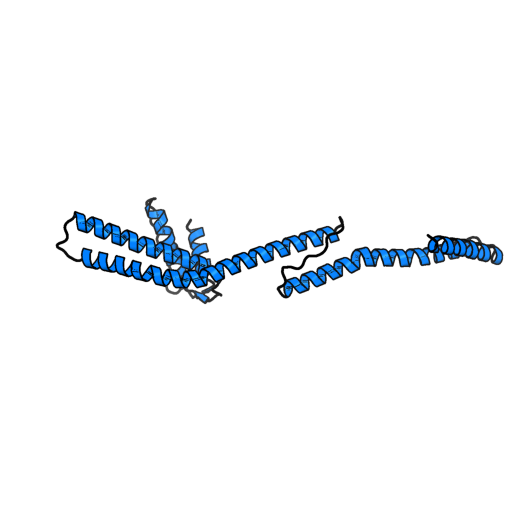GLU A O 1
ATOM 842 N N . LEU A 1 113 ? -0.416 -11.098 17.618 1.00 66.94 113 LEU A N 1
ATOM 843 C CA . LEU A 1 113 ? 0.076 -10.866 18.980 1.00 66.94 113 LEU A CA 1
ATOM 844 C C . LEU A 1 113 ? -0.922 -10.078 19.845 1.00 66.94 113 LEU A C 1
ATOM 846 O O . LEU A 1 113 ? -1.209 -10.465 20.980 1.00 66.94 113 LEU A O 1
ATOM 850 N N . LEU A 1 114 ? -1.499 -8.994 19.316 1.00 68.69 114 LEU A N 1
ATOM 851 C CA . LEU A 1 114 ? -2.502 -8.192 20.025 1.00 68.69 114 LEU A CA 1
ATOM 852 C C . LEU A 1 114 ? -3.783 -8.986 20.276 1.00 68.69 114 LEU A C 1
ATOM 854 O O . LEU A 1 114 ? -4.433 -8.759 21.291 1.00 68.69 114 LEU A O 1
ATOM 858 N N . GLY A 1 115 ? -4.133 -9.933 19.401 1.00 71.81 115 GLY A N 1
ATOM 859 C CA . GLY A 1 115 ? -5.240 -10.870 19.577 1.00 71.81 115 GLY A CA 1
ATOM 860 C C . GLY A 1 115 ? -5.165 -11.646 20.890 1.00 71.81 115 GLY A C 1
ATOM 861 O O . GLY A 1 115 ? -6.152 -11.679 21.629 1.00 71.81 115 GLY A O 1
ATOM 862 N N . GLY A 1 116 ? -4.001 -12.233 21.179 1.00 68.69 116 GLY A N 1
ATOM 863 C CA . GLY A 1 116 ? -3.747 -12.980 22.415 1.00 68.69 116 GLY A CA 1
ATOM 864 C C . GLY A 1 116 ? -3.712 -12.072 23.643 1.00 68.69 116 GLY A C 1
ATOM 865 O O . GLY A 1 116 ? -4.488 -12.267 24.579 1.00 68.69 116 GLY A O 1
ATOM 866 N N . VAL A 1 117 ? -2.902 -11.008 23.590 1.00 74.50 117 VAL A N 1
ATOM 867 C CA . VAL A 1 117 ? -2.747 -10.052 24.704 1.00 74.50 117 VAL A CA 1
ATOM 868 C C . VAL A 1 117 ? -4.081 -9.408 25.074 1.00 74.50 117 VAL A C 1
ATOM 870 O O . VAL A 1 117 ? -4.418 -9.266 26.247 1.00 74.50 117 VAL A O 1
ATOM 873 N N . ALA A 1 118 ? -4.892 -9.035 24.089 1.00 73.44 118 ALA A N 1
ATOM 874 C CA . ALA A 1 118 ? -6.172 -8.409 24.361 1.00 73.44 118 ALA A CA 1
ATOM 875 C C . ALA A 1 118 ? -7.192 -9.376 24.968 1.00 73.44 118 ALA A C 1
ATOM 877 O O . ALA A 1 118 ? -8.035 -8.939 25.745 1.00 73.44 118 ALA A O 1
ATOM 878 N N . HIS A 1 119 ? -7.137 -10.673 24.659 1.00 75.38 119 HIS A N 1
ATOM 879 C CA . HIS A 1 119 ? -8.001 -11.641 25.331 1.00 75.38 119 HIS A CA 1
ATOM 880 C C . HIS A 1 119 ? -7.615 -11.777 26.812 1.00 75.38 119 HIS A C 1
ATOM 882 O O . HIS A 1 119 ? -8.478 -11.703 27.687 1.00 75.38 119 HIS A O 1
ATOM 888 N N . GLU A 1 120 ? -6.314 -11.848 27.097 1.00 80.25 120 GLU A N 1
ATOM 889 C CA . GLU A 1 120 ? -5.783 -11.925 28.459 1.00 80.25 120 GLU A CA 1
ATOM 890 C C . GLU A 1 120 ? -6.026 -10.661 29.284 1.00 80.25 120 GLU A C 1
ATOM 892 O O . GLU A 1 120 ? -6.259 -10.778 30.479 1.00 80.25 120 GLU A O 1
ATOM 897 N N . VAL A 1 121 ? -6.029 -9.470 28.673 1.00 79.06 121 VAL A N 1
ATOM 898 C CA . VAL A 1 121 ? -6.325 -8.196 29.359 1.00 79.06 121 VAL A CA 1
ATOM 899 C C . VAL A 1 121 ? -7.831 -7.959 29.508 1.00 79.06 121 VAL A C 1
ATOM 901 O O . VAL A 1 121 ? -8.277 -7.374 30.496 1.00 79.06 121 VAL A O 1
ATOM 904 N N . ASN A 1 122 ? -8.655 -8.430 28.570 1.00 79.12 122 ASN A N 1
ATOM 905 C CA . ASN A 1 122 ? -10.108 -8.280 28.666 1.00 79.12 122 ASN A CA 1
ATOM 906 C C . ASN A 1 122 ? -10.700 -9.110 29.821 1.00 79.12 122 ASN A C 1
ATOM 908 O O . ASN A 1 122 ? -11.668 -8.687 30.453 1.00 79.12 122 ASN A O 1
ATOM 912 N N . ASN A 1 123 ? -10.095 -10.256 30.137 1.00 79.38 123 ASN A N 1
ATOM 913 C CA . ASN A 1 123 ? -10.519 -11.134 31.229 1.00 79.38 123 ASN A CA 1
ATOM 914 C C . ASN A 1 123 ? -10.468 -10.474 32.628 1.00 79.38 123 ASN A C 1
ATOM 916 O O . ASN A 1 123 ? -11.508 -10.431 33.289 1.00 79.38 123 ASN A O 1
ATOM 920 N N . PRO A 1 124 ? -9.340 -9.903 33.098 1.00 74.94 124 PRO A N 1
ATOM 921 C CA . PRO A 1 124 ? -9.286 -9.208 34.380 1.00 74.94 124 PRO A CA 1
ATOM 922 C C . PRO A 1 124 ? -10.154 -7.944 34.388 1.00 74.94 124 PRO A C 1
ATOM 924 O O . PRO A 1 124 ? -10.743 -7.631 35.418 1.00 74.94 124 PRO A O 1
ATOM 927 N N . LEU A 1 125 ? -10.314 -7.246 33.256 1.00 82.44 125 LEU A N 1
ATOM 928 C CA . LEU A 1 125 ? -11.224 -6.097 33.168 1.00 82.44 125 LEU A CA 1
ATOM 929 C C . LEU A 1 125 ? -12.692 -6.498 33.369 1.00 82.44 125 LEU A C 1
ATOM 931 O O . LEU A 1 125 ? -13.412 -5.803 34.086 1.00 82.44 125 LEU A O 1
ATOM 935 N N . MET A 1 126 ? -13.133 -7.622 32.792 1.00 78.56 126 MET A N 1
ATOM 936 C CA . MET A 1 126 ? -14.470 -8.162 33.066 1.00 78.56 126 MET A CA 1
ATOM 937 C C . MET A 1 126 ? -14.624 -8.602 34.520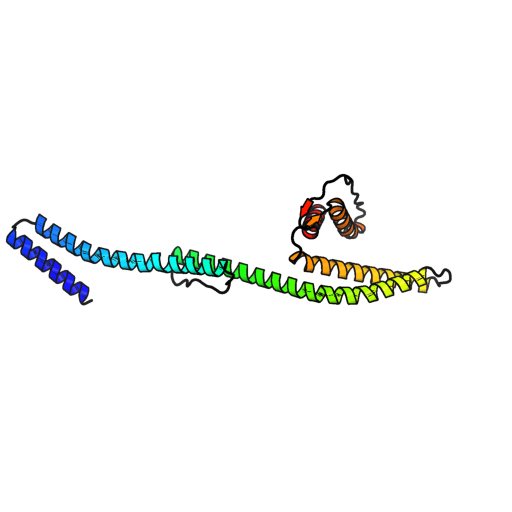 1.00 78.56 126 MET A C 1
ATOM 939 O O . MET A 1 126 ? -15.672 -8.355 35.109 1.00 78.56 126 MET A O 1
ATOM 943 N N . ALA A 1 127 ? -13.596 -9.211 35.115 1.00 81.38 127 ALA A N 1
ATOM 944 C CA . ALA A 1 127 ? -13.633 -9.598 36.523 1.00 81.38 127 ALA A CA 1
ATOM 945 C C . ALA A 1 127 ? -13.784 -8.373 37.444 1.00 81.38 127 ALA A C 1
ATOM 947 O O . ALA A 1 127 ? -14.627 -8.378 38.338 1.00 81.38 127 ALA A O 1
ATOM 948 N N . ILE A 1 128 ? -13.034 -7.294 37.188 1.00 82.94 128 ILE A N 1
ATOM 949 C CA . ILE A 1 128 ? -13.146 -6.027 37.930 1.00 82.94 128 ILE A CA 1
ATOM 950 C C . ILE A 1 128 ? -14.546 -5.420 37.767 1.00 82.94 128 ILE A C 1
ATOM 952 O O . ILE A 1 128 ? -15.152 -5.016 38.758 1.00 82.94 128 ILE A O 1
ATOM 956 N N . ALA A 1 129 ? -15.076 -5.380 36.540 1.00 81.31 129 ALA A N 1
ATOM 957 C CA . ALA A 1 129 ? -16.421 -4.871 36.276 1.00 81.31 129 ALA A CA 1
ATOM 958 C C . ALA A 1 129 ? -17.496 -5.696 37.005 1.00 81.31 129 ALA A C 1
ATOM 960 O O . ALA A 1 129 ? -18.341 -5.131 37.692 1.00 81.31 129 ALA A O 1
ATOM 961 N N . SER A 1 130 ? -17.413 -7.026 36.938 1.00 85.69 130 SER A N 1
ATOM 962 C CA . SER A 1 130 ? -18.358 -7.930 37.598 1.00 85.69 130 SER A CA 1
ATOM 963 C C . SER A 1 130 ? -18.308 -7.811 39.124 1.00 85.69 130 SER A C 1
ATOM 965 O O . SER A 1 130 ? -19.352 -7.727 39.769 1.00 85.69 130 SER A O 1
ATOM 967 N N . HIS A 1 131 ? -17.115 -7.721 39.722 1.00 84.12 131 HIS A N 1
ATOM 968 C CA . HIS A 1 131 ? -16.983 -7.473 41.159 1.00 84.12 131 HIS A CA 1
ATOM 969 C C . HIS A 1 131 ? -17.584 -6.128 41.573 1.00 84.12 131 HIS A C 1
ATOM 971 O O . HIS A 1 131 ? -18.259 -6.055 42.602 1.00 84.12 131 HIS A O 1
ATOM 977 N N . ALA A 1 132 ? -17.374 -5.080 40.773 1.00 87.06 132 ALA A N 1
ATOM 978 C CA . ALA A 1 132 ? -17.956 -3.771 41.031 1.00 87.06 132 ALA A CA 1
ATOM 979 C C . ALA A 1 132 ? -19.491 -3.793 40.931 1.00 87.06 132 ALA A C 1
ATOM 981 O O . ALA A 1 132 ? -20.164 -3.237 41.798 1.00 87.06 132 ALA A O 1
ATOM 982 N N . GLU A 1 133 ? -20.053 -4.481 39.934 1.00 88.62 133 GLU A N 1
ATOM 983 C CA . GLU A 1 133 ? -21.501 -4.685 39.776 1.00 88.62 133 GLU A CA 1
ATOM 984 C C . GLU A 1 133 ? -22.109 -5.455 40.954 1.00 88.62 133 GLU A C 1
ATOM 986 O O . GLU A 1 133 ? -23.094 -5.002 41.538 1.00 88.62 133 GLU A O 1
ATOM 991 N N . LEU A 1 134 ? -21.491 -6.571 41.358 1.00 89.62 134 LEU A N 1
ATOM 992 C CA . LEU A 1 134 ? -21.932 -7.376 42.502 1.00 89.62 134 LEU A CA 1
ATOM 993 C C . LEU A 1 134 ? -21.929 -6.569 43.797 1.00 89.62 134 LEU A C 1
ATOM 995 O O . LEU A 1 134 ? -22.870 -6.662 44.582 1.00 89.62 134 LEU A O 1
ATOM 999 N N . ARG A 1 135 ? -20.891 -5.754 44.021 1.00 88.06 135 ARG A N 1
ATOM 1000 C CA . ARG A 1 135 ? -20.860 -4.870 45.183 1.00 88.06 135 ARG A CA 1
ATOM 1001 C C . ARG A 1 135 ? -21.961 -3.829 45.088 1.00 88.06 135 ARG A C 1
ATOM 1003 O O . ARG A 1 135 ? -22.704 -3.695 46.041 1.00 88.06 135 ARG A O 1
ATOM 1010 N N . LEU A 1 136 ? -22.120 -3.139 43.962 1.00 88.06 136 LEU A N 1
ATOM 1011 C CA . LEU A 1 136 ? -23.154 -2.109 43.792 1.00 88.06 136 LEU A CA 1
ATOM 1012 C C . LEU A 1 136 ? -24.589 -2.619 43.989 1.00 88.06 136 LEU A C 1
ATOM 1014 O O . LEU A 1 136 ? -25.446 -1.829 44.402 1.00 88.06 136 LEU A O 1
ATOM 1018 N N . ALA A 1 137 ? -24.830 -3.904 43.714 1.00 87.31 137 ALA A N 1
ATOM 1019 C CA . ALA A 1 137 ? -26.094 -4.585 43.975 1.00 87.31 137 ALA A CA 1
ATOM 1020 C C . ALA A 1 137 ? -26.389 -4.771 45.477 1.00 87.31 137 ALA A C 1
ATOM 1022 O O . ALA A 1 137 ? -27.546 -4.960 45.850 1.00 87.31 137 ALA A O 1
ATOM 1023 N N . ASP A 1 138 ? -25.378 -4.675 46.346 1.00 84.50 138 ASP A N 1
ATOM 1024 C CA . ASP A 1 138 ? -25.546 -4.714 47.795 1.00 84.50 138 ASP A CA 1
ATOM 1025 C C . ASP A 1 138 ? -26.149 -3.384 48.300 1.00 84.50 138 ASP A C 1
ATOM 1027 O O . ASP A 1 138 ? -25.581 -2.289 48.165 1.00 84.50 138 ASP A O 1
ATOM 1031 N N . GLY A 1 139 ? -27.359 -3.463 48.855 1.00 74.00 139 GLY A N 1
ATOM 1032 C CA . GLY A 1 139 ? -28.156 -2.299 49.258 1.00 74.00 139 GLY A CA 1
ATOM 1033 C C . GLY A 1 139 ? -27.547 -1.500 50.414 1.00 74.00 139 GLY A C 1
ATOM 1034 O O . GLY A 1 139 ? -27.818 -0.307 50.536 1.00 74.00 139 GLY A O 1
ATOM 1035 N N . ASN A 1 140 ? -26.671 -2.120 51.209 1.00 85.88 140 ASN A N 1
ATOM 1036 C CA . ASN A 1 140 ? -26.090 -1.542 52.426 1.00 85.88 140 ASN A CA 1
ATOM 1037 C C . ASN A 1 140 ? -24.774 -0.770 52.216 1.00 85.88 140 ASN A C 1
ATOM 1039 O O . ASN A 1 140 ? -24.097 -0.430 53.185 1.00 85.88 140 ASN A O 1
ATOM 1043 N N . LEU A 1 141 ? -24.387 -0.476 50.972 1.00 85.56 141 LEU A N 1
ATOM 1044 C CA . LEU A 1 141 ? -23.187 0.318 50.697 1.00 85.56 141 LEU A CA 1
ATOM 1045 C C . LEU A 1 141 ? -23.361 1.802 51.065 1.00 85.56 141 LEU A C 1
ATOM 1047 O O . LEU A 1 141 ? -24.252 2.456 50.509 1.00 85.56 141 LEU A O 1
ATOM 1051 N N . PRO A 1 142 ? -22.464 2.361 51.903 1.00 91.19 142 PRO A N 1
ATOM 1052 C CA . PRO A 1 142 ? -22.326 3.800 52.104 1.00 91.19 142 PRO A CA 1
ATOM 1053 C C . PRO A 1 142 ? -22.205 4.558 50.778 1.00 91.19 142 PRO A C 1
ATOM 1055 O O . PRO A 1 142 ? -21.583 4.074 49.829 1.00 91.19 142 PRO A O 1
ATOM 1058 N N . ALA A 1 143 ? -22.763 5.770 50.720 1.00 86.56 143 ALA A N 1
ATOM 1059 C CA . ALA A 1 143 ? -22.810 6.580 49.498 1.00 86.56 143 ALA A CA 1
ATOM 1060 C C . ALA A 1 143 ? -21.420 6.838 48.884 1.00 86.56 143 ALA A C 1
ATOM 1062 O O . ALA A 1 143 ? -21.264 6.802 47.666 1.00 86.56 143 ALA A O 1
ATOM 1063 N N . GLU A 1 144 ? -20.403 7.037 49.723 1.00 86.69 144 GLU A N 1
ATOM 1064 C CA . GLU A 1 144 ? -19.018 7.256 49.295 1.00 86.69 144 GLU A CA 1
ATOM 1065 C C . GLU A 1 144 ? -18.436 6.020 48.587 1.00 86.69 144 GLU A C 1
ATOM 1067 O O . GLU A 1 144 ? -18.009 6.103 47.436 1.00 86.69 144 GLU A O 1
ATOM 1072 N N . GLN A 1 145 ? -18.561 4.839 49.201 1.00 87.94 145 GLN A N 1
ATOM 1073 C CA . GLN A 1 145 ? -18.117 3.563 48.622 1.00 87.94 145 GLN A CA 1
ATOM 1074 C C . GLN A 1 145 ? -18.917 3.186 47.365 1.00 87.94 145 GLN A C 1
ATOM 1076 O O . GLN A 1 145 ? -18.379 2.603 46.424 1.00 87.94 145 GLN A O 1
ATOM 1081 N N . ARG A 1 146 ? -20.206 3.545 47.313 1.00 88.75 146 ARG A N 1
ATOM 1082 C CA . ARG A 1 146 ? -21.043 3.384 46.115 1.00 88.75 146 ARG A CA 1
ATOM 1083 C C . ARG A 1 146 ? -20.512 4.231 44.955 1.00 88.75 146 ARG A C 1
ATOM 1085 O O . ARG A 1 146 ? -20.409 3.723 43.839 1.00 88.75 146 ARG A O 1
ATOM 1092 N N . ASN A 1 147 ? -20.145 5.487 45.206 1.00 85.50 147 ASN A N 1
ATOM 1093 C CA . ASN A 1 147 ? -19.590 6.381 44.185 1.00 85.50 147 ASN A CA 1
ATOM 1094 C C . ASN A 1 147 ? -18.231 5.891 43.661 1.00 85.50 147 ASN A C 1
ATOM 1096 O O . ASN A 1 147 ? -18.000 5.905 42.448 1.00 85.50 147 ASN A O 1
ATOM 1100 N N . GLU A 1 148 ? -17.359 5.405 44.546 1.00 83.38 148 GLU A N 1
ATOM 1101 C CA . GLU A 1 148 ? -16.080 4.793 44.166 1.00 83.38 148 GLU A CA 1
ATOM 1102 C C . GLU A 1 148 ? -16.283 3.557 43.285 1.00 83.38 148 GLU A C 1
ATOM 1104 O O . GLU A 1 148 ? -15.692 3.456 42.207 1.00 83.38 148 GLU A O 1
ATOM 1109 N N . MET A 1 149 ? -17.179 2.652 43.684 1.00 86.31 149 MET A N 1
ATOM 1110 C CA . MET A 1 149 ? -17.447 1.417 42.946 1.00 86.31 149 MET A CA 1
ATOM 1111 C C . MET A 1 149 ? -18.049 1.693 41.560 1.00 86.31 149 MET A C 1
ATOM 1113 O O . MET A 1 149 ? -17.664 1.064 40.574 1.00 86.31 149 MET A O 1
ATOM 1117 N N . GLN A 1 150 ? -18.929 2.695 41.443 1.00 85.75 150 GLN A N 1
ATOM 1118 C CA . GLN A 1 150 ? -19.417 3.168 40.143 1.00 85.75 150 GLN A CA 1
ATOM 1119 C C . GLN A 1 150 ? -18.293 3.748 39.276 1.00 85.75 150 GLN A C 1
ATOM 1121 O O . GLN A 1 150 ? -18.306 3.578 38.057 1.00 85.75 150 GLN A O 1
ATOM 1126 N N . SER A 1 151 ? -17.322 4.439 39.877 1.00 81.56 151 SER A N 1
ATOM 1127 C CA . SER A 1 151 ? -16.158 4.953 39.154 1.00 81.56 151 SER A CA 1
ATOM 1128 C C . SER A 1 151 ? -15.300 3.815 38.599 1.00 81.56 151 SER A C 1
ATOM 1130 O O . SER A 1 151 ? -14.998 3.810 37.405 1.00 81.56 151 SER A O 1
ATOM 1132 N N . ILE A 1 152 ? -14.990 2.809 39.424 1.00 83.38 152 ILE A N 1
ATOM 1133 C CA . ILE A 1 152 ? -14.229 1.613 39.026 1.00 83.38 152 ILE A CA 1
ATOM 1134 C C . ILE A 1 152 ? -14.935 0.875 37.887 1.00 83.38 152 ILE A C 1
ATOM 1136 O O . ILE A 1 152 ? -14.303 0.564 36.876 1.00 83.38 152 ILE A O 1
ATOM 1140 N N . LEU A 1 153 ? -16.250 0.663 38.004 1.00 82.38 153 LEU A N 1
ATOM 1141 C CA . LEU A 1 153 ? -17.054 0.018 36.967 1.00 82.38 153 LEU A CA 1
ATOM 1142 C C . LEU A 1 153 ? -16.958 0.763 35.628 1.00 82.38 153 LEU A C 1
ATOM 1144 O O . LEU A 1 153 ? -16.646 0.156 34.600 1.00 82.38 153 LEU A O 1
ATOM 1148 N N . ARG A 1 154 ? -17.148 2.090 35.641 1.00 81.00 154 ARG A N 1
ATOM 1149 C CA . ARG A 1 154 ? -17.024 2.924 34.434 1.00 81.00 154 ARG A CA 1
ATOM 1150 C C . ARG A 1 154 ? -15.631 2.824 33.811 1.00 81.00 154 ARG A C 1
ATOM 1152 O O . ARG A 1 154 ? -15.523 2.735 32.588 1.00 81.00 154 ARG A O 1
ATOM 1159 N N . GLN A 1 155 ? -14.568 2.822 34.617 1.00 75.19 155 GLN A N 1
ATOM 1160 C CA . GLN A 1 155 ? -13.196 2.717 34.106 1.00 75.19 155 GLN A CA 1
ATOM 1161 C C . GLN A 1 155 ? -12.901 1.340 33.503 1.00 75.19 155 GLN A C 1
ATOM 1163 O O . GLN A 1 155 ? -12.338 1.268 32.409 1.00 75.19 155 GLN A O 1
ATOM 1168 N N . ALA A 1 156 ? -13.332 0.256 34.152 1.00 76.88 156 ALA A N 1
ATOM 1169 C CA . ALA A 1 156 ? -13.154 -1.103 33.643 1.00 76.88 156 ALA A CA 1
ATOM 1170 C C . ALA A 1 156 ? -13.885 -1.308 32.304 1.00 76.88 156 ALA A C 1
ATOM 1172 O O . ALA A 1 156 ? -13.300 -1.792 31.331 1.00 76.88 156 ALA A O 1
ATOM 1173 N N . GLN A 1 157 ? -15.135 -0.844 32.208 1.00 79.00 157 GLN A N 1
ATOM 1174 C CA . GLN A 1 157 ? -15.917 -0.886 30.969 1.00 79.00 157 GLN A CA 1
ATOM 1175 C C . GLN A 1 157 ? -15.284 -0.036 29.856 1.00 79.00 157 GLN A C 1
ATOM 1177 O O . GLN A 1 157 ? -15.226 -0.464 28.696 1.00 79.00 157 GLN A O 1
ATOM 1182 N N . ARG A 1 158 ? -14.754 1.148 30.195 1.00 75.75 158 ARG A N 1
ATOM 1183 C CA . ARG A 1 158 ? -14.051 2.025 29.250 1.00 75.75 158 ARG A CA 1
ATOM 1184 C C . ARG A 1 158 ? -12.779 1.372 28.712 1.00 75.75 158 ARG A C 1
ATOM 1186 O O . ARG A 1 158 ? -12.577 1.369 27.498 1.00 75.75 158 ARG A O 1
ATOM 1193 N N . ALA A 1 159 ? -11.962 0.778 29.578 1.00 72.06 159 ALA A N 1
ATOM 1194 C CA . ALA A 1 159 ? -10.754 0.059 29.181 1.00 72.06 159 ALA A CA 1
ATOM 1195 C C . ALA A 1 159 ? -11.077 -1.122 28.248 1.00 72.06 159 ALA A C 1
ATOM 1197 O O . ALA A 1 159 ? -10.473 -1.250 27.182 1.00 72.06 159 ALA A O 1
ATOM 1198 N N . ALA A 1 160 ? -12.106 -1.914 28.568 1.00 73.94 160 ALA A N 1
ATOM 1199 C CA . ALA A 1 160 ? -12.551 -3.022 27.722 1.00 73.94 160 ALA A CA 1
ATOM 1200 C C . ALA A 1 160 ? -13.078 -2.543 26.355 1.00 73.94 160 ALA A C 1
ATOM 1202 O O . ALA A 1 160 ? -12.892 -3.203 25.330 1.00 73.94 160 ALA A O 1
ATOM 1203 N N . LYS A 1 161 ? -13.747 -1.381 26.295 1.00 73.06 161 LYS A N 1
ATOM 1204 C CA . LYS A 1 161 ? -14.196 -0.769 25.029 1.00 73.06 161 LYS A CA 1
ATOM 1205 C C . LYS A 1 161 ? -13.011 -0.319 24.165 1.00 73.06 161 LYS A C 1
ATOM 1207 O O . LYS A 1 161 ? -12.998 -0.630 22.975 1.00 73.06 161 LYS A O 1
ATOM 1212 N N . LEU A 1 162 ? -12.014 0.350 24.750 1.00 69.56 162 LEU A N 1
ATOM 1213 C CA . LEU A 1 162 ? -10.803 0.791 24.041 1.00 69.56 162 LEU A CA 1
ATOM 1214 C C . LEU A 1 162 ? -10.011 -0.393 23.474 1.00 69.56 162 LEU A C 1
ATOM 1216 O O . LEU A 1 162 ? -9.631 -0.380 22.305 1.00 69.56 162 LEU A O 1
ATOM 1220 N N . LEU A 1 163 ? -9.840 -1.447 24.273 1.00 75.81 163 LEU A N 1
ATOM 1221 C CA . LEU A 1 163 ? -9.125 -2.657 23.876 1.00 75.81 163 LEU A CA 1
ATOM 1222 C C . LEU A 1 163 ? -9.794 -3.372 22.690 1.00 75.81 163 LEU A C 1
ATOM 1224 O O . LEU A 1 163 ? -9.129 -3.753 21.727 1.00 75.81 163 LEU A O 1
ATOM 1228 N N . ARG A 1 164 ? -11.128 -3.495 22.715 1.00 71.75 164 ARG A N 1
ATOM 1229 C CA . ARG A 1 164 ? -11.909 -4.049 21.595 1.00 71.75 164 ARG A CA 1
ATOM 1230 C C . ARG A 1 164 ? -11.807 -3.191 20.331 1.00 71.75 164 ARG A C 1
ATOM 1232 O O . ARG A 1 164 ? -11.738 -3.744 19.238 1.00 71.75 164 ARG A O 1
ATOM 1239 N N . GLY A 1 165 ? -11.772 -1.864 20.473 1.00 65.44 165 GLY A N 1
ATOM 1240 C CA . GLY A 1 165 ? -11.568 -0.938 19.355 1.00 65.44 165 GLY A CA 1
ATOM 1241 C C . GLY A 1 165 ? -10.205 -1.115 18.682 1.00 65.44 165 GLY A C 1
ATOM 1242 O O . GLY A 1 165 ? -10.143 -1.244 17.461 1.00 65.44 165 GLY A O 1
ATOM 1243 N N . LEU A 1 166 ? -9.134 -1.212 19.477 1.00 69.38 166 LEU A N 1
ATOM 1244 C CA . LEU A 1 166 ? -7.780 -1.471 18.979 1.00 69.38 166 LEU A CA 1
ATOM 1245 C C . LEU A 1 166 ? -7.702 -2.808 18.226 1.00 69.38 166 LEU A C 1
ATOM 1247 O O . LEU A 1 166 ? -7.186 -2.865 17.115 1.00 69.38 166 LEU A O 1
ATOM 1251 N N . LEU A 1 167 ? -8.282 -3.875 18.781 1.00 68.69 167 LEU A N 1
ATOM 1252 C CA . LEU A 1 167 ? -8.330 -5.187 18.129 1.00 68.69 167 LEU A CA 1
ATOM 1253 C C . LEU A 1 167 ? -9.043 -5.178 16.773 1.00 68.69 167 LEU A C 1
ATOM 1255 O O . LEU A 1 167 ? -8.603 -5.862 15.849 1.00 68.69 167 LEU A O 1
ATOM 1259 N N . ARG A 1 168 ? -10.154 -4.439 16.649 1.00 64.50 168 ARG A N 1
ATOM 1260 C CA . ARG A 1 168 ? -10.875 -4.309 15.372 1.00 64.50 168 ARG A CA 1
ATOM 1261 C C . ARG A 1 168 ? -10.023 -3.615 14.317 1.00 64.50 168 ARG A C 1
ATOM 1263 O O . ARG A 1 168 ? -9.985 -4.090 13.188 1.00 64.50 168 ARG A O 1
ATOM 1270 N N . PHE A 1 169 ? -9.314 -2.551 14.694 1.00 61.94 169 PHE A N 1
ATOM 1271 C CA . PHE A 1 169 ? -8.427 -1.817 13.790 1.00 61.94 169 PHE A CA 1
ATOM 1272 C C . PHE A 1 169 ? -7.324 -2.713 13.220 1.00 61.94 169 PHE A C 1
ATOM 1274 O O . PHE A 1 169 ? -7.081 -2.714 12.018 1.00 61.94 169 PHE A O 1
ATOM 1281 N N . VAL A 1 170 ? -6.701 -3.535 14.065 1.00 64.31 170 VAL A N 1
ATOM 1282 C CA . VAL A 1 170 ? -5.578 -4.373 13.635 1.00 64.31 170 VAL A CA 1
ATOM 1283 C C . VAL A 1 170 ? -6.051 -5.591 12.823 1.00 64.31 170 VAL A C 1
ATOM 1285 O O . VAL A 1 170 ? -5.422 -5.961 11.837 1.00 64.31 170 VAL A O 1
ATOM 1288 N N . ARG A 1 171 ? -7.217 -6.169 13.151 1.00 60.50 171 ARG A N 1
ATOM 1289 C CA . ARG A 1 171 ? -7.823 -7.284 12.390 1.00 60.50 171 ARG A CA 1
ATOM 1290 C C . ARG A 1 171 ? -8.479 -6.867 11.066 1.00 60.50 171 ARG A C 1
ATOM 1292 O O . ARG A 1 171 ? -8.771 -7.736 10.244 1.00 60.50 171 ARG A O 1
ATOM 1299 N N . ALA A 1 172 ? -8.712 -5.574 10.832 1.00 54.75 172 ALA A N 1
ATOM 1300 C CA . ALA A 1 172 ? -9.272 -5.060 9.575 1.00 54.75 172 ALA A CA 1
ATOM 1301 C C . ALA A 1 172 ? -8.333 -5.247 8.362 1.00 54.75 172 ALA A C 1
ATOM 1303 O O . ALA A 1 172 ? -8.765 -5.100 7.221 1.00 54.75 172 ALA A O 1
ATOM 1304 N N . GLY A 1 173 ? -7.064 -5.607 8.587 1.00 51.38 173 GLY A N 1
ATOM 1305 C CA . GLY A 1 173 ? -6.136 -5.996 7.521 1.00 51.38 173 GLY A CA 1
ATOM 1306 C C . GLY A 1 173 ? -6.332 -7.423 6.986 1.00 51.38 173 GLY A C 1
ATOM 1307 O O . GLY A 1 173 ? -5.901 -7.704 5.872 1.00 51.38 173 GLY A O 1
ATOM 1308 N N . GLU A 1 174 ? -6.986 -8.319 7.737 1.00 49.41 174 GLU A N 1
ATOM 1309 C CA . GLU A 1 174 ? -6.937 -9.772 7.481 1.00 49.41 174 GLU A CA 1
ATOM 1310 C C . GLU A 1 174 ? -8.237 -10.404 6.962 1.00 49.41 174 GLU A C 1
ATOM 1312 O O . GLU A 1 174 ? -8.193 -11.438 6.287 1.00 49.41 174 GLU A O 1
ATOM 1317 N N . LYS A 1 175 ? -9.416 -9.840 7.254 1.00 51.88 175 LYS A N 1
ATOM 1318 C CA . LYS A 1 175 ? -10.677 -10.540 6.959 1.00 51.88 175 LYS A CA 1
ATOM 1319 C C . LYS A 1 175 ? -11.181 -10.296 5.539 1.00 51.88 175 LYS A C 1
ATOM 1321 O O . LYS A 1 175 ? -11.780 -9.277 5.215 1.00 51.88 175 LYS A O 1
ATOM 1326 N N . ARG A 1 176 ? -10.969 -11.320 4.708 1.00 58.53 176 ARG A N 1
ATOM 1327 C CA . ARG A 1 176 ? -11.612 -11.511 3.404 1.00 58.53 176 ARG A CA 1
ATOM 1328 C C . ARG A 1 176 ? -13.137 -11.495 3.542 1.00 58.53 176 ARG A C 1
ATOM 1330 O O . ARG A 1 176 ? -13.681 -12.016 4.511 1.00 58.53 176 ARG A O 1
ATOM 1337 N N . SER A 1 177 ? -13.764 -10.912 2.521 1.00 59.16 177 SER A N 1
ATOM 1338 C CA . SER A 1 177 ? -15.204 -10.819 2.275 1.00 59.16 177 SER A CA 1
ATOM 1339 C C . SER A 1 177 ? -16.012 -11.971 2.888 1.00 59.16 177 SER A C 1
ATOM 1341 O O . SER A 1 177 ? -15.787 -13.133 2.549 1.00 59.16 177 SER A O 1
ATOM 1343 N N . ALA A 1 178 ? -16.948 -11.645 3.775 1.00 71.06 178 ALA A N 1
ATOM 1344 C CA . ALA A 1 178 ? -17.881 -12.584 4.388 1.00 71.06 178 ALA A CA 1
ATOM 1345 C C . ALA A 1 178 ? -19.319 -12.143 4.100 1.00 71.06 178 ALA A C 1
ATOM 1347 O O . ALA A 1 178 ? -19.556 -11.028 3.644 1.00 71.06 178 ALA A O 1
ATOM 1348 N N . THR A 1 179 ? -20.292 -13.009 4.358 1.00 80.12 179 THR A N 1
ATOM 1349 C CA . THR A 1 179 ? -21.702 -12.611 4.348 1.00 80.12 179 THR A CA 1
ATOM 1350 C C . THR A 1 179 ? -21.966 -11.712 5.559 1.00 80.12 179 THR A C 1
ATOM 1352 O O . THR A 1 179 ? -21.739 -12.115 6.697 1.00 80.12 179 THR A O 1
ATOM 1355 N N . VAL A 1 180 ? -22.410 -10.484 5.313 1.00 85.25 180 VAL A N 1
ATOM 1356 C CA . VAL A 1 180 ? -22.564 -9.403 6.288 1.00 85.25 180 VAL A CA 1
ATOM 1357 C C . VAL A 1 180 ? -24.020 -8.962 6.342 1.00 85.25 180 VAL A C 1
ATOM 1359 O O . VAL A 1 180 ? -24.649 -8.693 5.317 1.00 85.25 180 VAL A O 1
ATOM 1362 N N . ASN A 1 181 ? -24.549 -8.842 7.556 1.00 89.81 181 ASN A N 1
ATOM 1363 C CA . ASN A 1 181 ? -25.825 -8.191 7.806 1.00 89.81 181 ASN A CA 1
ATOM 1364 C C . ASN A 1 181 ? -25.599 -6.680 7.974 1.00 89.81 181 ASN A C 1
ATOM 1366 O O . ASN A 1 181 ? -24.949 -6.243 8.925 1.00 89.81 181 ASN A O 1
ATOM 1370 N N . MET A 1 182 ? -26.137 -5.874 7.057 1.00 90.62 182 MET A N 1
ATOM 1371 C CA . MET A 1 182 ? -25.958 -4.419 7.102 1.00 90.62 182 MET A CA 1
ATOM 1372 C C . MET A 1 182 ? -26.630 -3.761 8.306 1.00 90.62 182 MET A C 1
ATOM 1374 O O . MET A 1 182 ? -26.149 -2.725 8.761 1.00 90.62 182 MET A O 1
ATOM 1378 N N . ASN A 1 183 ? -27.685 -4.356 8.868 1.00 91.00 183 ASN A N 1
ATOM 1379 C CA . ASN A 1 183 ? -28.321 -3.808 10.064 1.00 91.00 183 ASN A CA 1
ATOM 1380 C C . ASN A 1 183 ? -27.369 -3.837 11.262 1.00 91.00 183 ASN A C 1
ATOM 1382 O O . ASN A 1 183 ? -27.324 -2.879 12.031 1.00 91.00 183 ASN A O 1
ATOM 1386 N N . ASP A 1 184 ? -26.564 -4.892 11.390 1.00 87.38 184 ASP A N 1
ATOM 1387 C CA . ASP A 1 184 ? -25.588 -5.020 12.474 1.00 87.38 184 ASP A CA 1
ATOM 1388 C C . ASP A 1 184 ? -24.412 -4.050 12.292 1.00 87.38 184 ASP A C 1
ATOM 1390 O O . ASP A 1 184 ? -23.940 -3.448 13.260 1.00 87.38 184 ASP A O 1
ATOM 1394 N N . VAL A 1 185 ? -23.990 -3.833 11.042 1.00 88.62 185 VAL A N 1
ATOM 1395 C CA . VAL A 1 185 ? -22.964 -2.841 10.683 1.00 88.62 185 VAL A CA 1
ATOM 1396 C C . VAL A 1 185 ? -23.424 -1.424 11.026 1.00 88.62 185 VAL A C 1
ATOM 1398 O O . VAL A 1 185 ? -22.698 -0.682 11.687 1.00 88.62 185 VAL A O 1
ATOM 1401 N N . VAL A 1 186 ? -24.640 -1.044 10.620 1.00 90.69 186 VAL A N 1
ATOM 1402 C CA . VAL A 1 186 ? -25.174 0.303 10.873 1.00 90.69 186 VAL A CA 1
ATOM 1403 C C . VAL A 1 186 ? -25.412 0.532 12.364 1.00 90.69 186 VAL A C 1
ATOM 1405 O O . VAL A 1 186 ? -25.077 1.603 12.864 1.00 90.69 186 VAL A O 1
ATOM 1408 N N . ARG A 1 187 ? -25.917 -0.465 13.103 1.00 88.19 187 ARG A N 1
ATOM 1409 C CA . ARG A 1 187 ? -26.051 -0.373 14.568 1.00 88.19 187 ARG A CA 1
ATOM 1410 C C . ARG A 1 187 ? -24.700 -0.161 15.248 1.00 88.19 187 ARG A C 1
ATOM 1412 O O . ARG A 1 187 ? -24.577 0.754 16.053 1.00 88.19 187 ARG A O 1
ATOM 1419 N N . SER A 1 188 ? -23.683 -0.935 14.867 1.00 83.94 188 SER A N 1
ATOM 1420 C CA . SER A 1 188 ? -22.329 -0.797 15.426 1.00 83.94 188 SER A CA 1
ATOM 1421 C C . SER A 1 188 ? -21.739 0.594 15.159 1.00 83.94 188 SER A C 1
ATOM 1423 O O . SER A 1 188 ? -21.189 1.219 16.067 1.00 83.94 188 SER A O 1
ATOM 1425 N N . ALA A 1 189 ? -21.932 1.125 13.947 1.00 87.00 189 ALA A N 1
ATOM 1426 C CA . ALA A 1 189 ? -21.506 2.475 13.589 1.00 87.00 189 ALA A CA 1
ATOM 1427 C C . ALA A 1 189 ? -22.255 3.559 14.386 1.00 87.00 189 ALA A C 1
ATOM 1429 O O . ALA A 1 189 ? -21.623 4.477 14.912 1.00 87.00 189 ALA A O 1
ATOM 1430 N N . ILE A 1 190 ? -23.581 3.438 14.534 1.00 85.75 190 ILE A N 1
ATOM 1431 C CA . ILE A 1 190 ? -24.392 4.342 15.365 1.00 85.75 190 ILE A CA 1
ATOM 1432 C C . ILE A 1 190 ? -23.909 4.313 16.817 1.00 85.75 190 ILE A C 1
ATOM 1434 O O . ILE A 1 190 ? -23.737 5.377 17.405 1.00 85.75 190 ILE A O 1
ATOM 1438 N N . ASP A 1 191 ? -23.622 3.143 17.388 1.00 83.00 191 ASP A N 1
ATOM 1439 C CA . ASP A 1 191 ? -23.117 3.016 18.763 1.00 83.00 191 ASP A CA 1
ATOM 1440 C C . ASP A 1 191 ? -21.741 3.676 18.941 1.00 83.00 191 ASP A C 1
ATOM 1442 O O . ASP A 1 191 ? -21.422 4.241 19.997 1.00 83.00 191 ASP A O 1
ATOM 1446 N N . LEU A 1 192 ? -20.901 3.612 17.905 1.00 77.50 192 LEU A N 1
ATOM 1447 C CA . LEU A 1 192 ? -19.582 4.236 17.895 1.00 77.50 192 LEU A CA 1
ATOM 1448 C C . LEU A 1 192 ? -19.687 5.768 17.881 1.00 77.50 192 LEU A C 1
ATOM 1450 O O . LEU A 1 192 ? -18.952 6.453 18.596 1.00 77.50 192 LEU A O 1
ATOM 1454 N N . VAL A 1 193 ? -20.608 6.288 17.074 1.00 78.56 193 VAL A N 1
ATOM 1455 C CA . VAL A 1 193 ? -20.768 7.715 16.788 1.00 78.56 193 VAL A CA 1
ATOM 1456 C C . VAL A 1 193 ? -21.622 8.418 17.851 1.00 78.56 193 VAL A C 1
ATOM 1458 O O . VAL A 1 193 ? -21.254 9.497 18.312 1.00 78.56 193 VAL A O 1
ATOM 1461 N N . SER A 1 194 ? -22.666 7.763 18.364 1.00 73.31 194 SER A N 1
ATOM 1462 C CA . SER A 1 194 ? -23.508 8.249 19.475 1.00 73.31 194 SER A CA 1
ATOM 1463 C C . SER A 1 194 ? -22.698 8.584 20.726 1.00 73.31 194 SER A C 1
ATOM 1465 O O . SER A 1 194 ? -23.008 9.532 21.447 1.00 73.31 194 SER A O 1
ATOM 1467 N N . TYR A 1 195 ? -21.598 7.861 20.956 1.00 62.47 195 TYR A N 1
ATOM 1468 C CA . TYR A 1 195 ? -20.685 8.157 22.059 1.00 62.47 195 TYR A CA 1
ATOM 1469 C C . TYR A 1 195 ? -19.977 9.517 21.911 1.00 62.47 195 TYR A C 1
ATOM 1471 O O . TYR A 1 195 ? -19.664 10.147 22.917 1.00 62.47 195 TYR A O 1
ATOM 1479 N N . ARG A 1 196 ? -19.715 9.984 20.683 1.00 63.50 196 ARG A N 1
ATOM 1480 C CA . ARG A 1 196 ? -19.087 11.295 20.430 1.00 63.50 196 ARG A CA 1
ATOM 1481 C C . ARG A 1 196 ? -20.097 12.437 20.550 1.00 63.50 196 ARG A C 1
ATOM 1483 O O . ARG A 1 196 ? -19.761 13.468 21.115 1.00 63.50 196 ARG A O 1
ATOM 1490 N N . PHE A 1 197 ? -21.331 12.212 20.105 1.00 62.53 197 PHE A N 1
ATOM 1491 C CA . PHE A 1 197 ? -22.389 13.228 20.063 1.00 62.53 197 PHE A CA 1
ATOM 1492 C C . PHE A 1 197 ? -23.194 13.391 21.359 1.00 62.53 197 PHE A C 1
ATOM 1494 O O . PHE A 1 197 ? -24.015 14.297 21.459 1.00 62.53 197 PHE A O 1
ATOM 1501 N N . THR A 1 198 ? -22.909 12.591 22.395 1.00 55.66 198 THR A N 1
ATOM 1502 C CA . THR A 1 198 ? -23.465 12.811 23.747 1.00 55.66 198 THR A CA 1
ATOM 1503 C C . THR A 1 198 ? -23.036 14.171 24.334 1.00 55.66 198 THR A C 1
ATOM 1505 O O . THR A 1 198 ? -23.682 14.674 25.246 1.00 55.66 198 THR A O 1
ATOM 1508 N N . ILE A 1 199 ? -21.969 14.784 23.805 1.00 54.44 199 ILE A N 1
ATOM 1509 C CA . ILE A 1 199 ? -21.488 16.112 24.218 1.00 54.44 199 ILE A CA 1
ATOM 1510 C C . ILE A 1 199 ? -22.294 17.252 23.563 1.00 54.44 199 ILE A C 1
ATOM 1512 O O . ILE A 1 199 ? -22.392 18.323 24.154 1.00 54.44 199 ILE A O 1
ATOM 1516 N N . ASP A 1 200 ? -22.926 17.009 22.409 1.00 55.50 200 ASP A N 1
ATOM 1517 C CA . ASP A 1 200 ? -23.562 18.050 21.582 1.00 55.50 200 ASP A CA 1
ATOM 1518 C C . ASP A 1 200 ? -25.109 18.020 21.622 1.00 55.50 200 ASP A C 1
ATOM 1520 O O . ASP A 1 200 ? -25.756 18.693 20.826 1.00 55.50 200 ASP A O 1
ATOM 1524 N N . GLU A 1 201 ? -25.721 17.227 22.514 1.00 64.81 201 GLU A N 1
ATOM 1525 C CA . GLU A 1 201 ? -27.188 17.034 22.630 1.00 64.81 201 GLU A CA 1
ATOM 1526 C C . GLU A 1 201 ? -27.889 16.525 21.347 1.00 64.81 201 GLU A C 1
ATOM 1528 O O . GLU A 1 201 ? -29.104 16.650 21.183 1.00 64.81 201 GLU A O 1
ATOM 1533 N N . ILE A 1 202 ? -27.150 15.889 20.433 1.00 72.81 202 ILE A N 1
ATOM 1534 C CA . ILE A 1 202 ? -27.705 15.354 19.183 1.00 72.81 202 ILE A CA 1
ATOM 1535 C C . ILE A 1 202 ? -28.179 13.908 19.391 1.00 72.81 202 ILE A C 1
ATOM 1537 O O . ILE A 1 202 ? -27.392 13.009 19.693 1.00 72.81 202 ILE A O 1
ATOM 1541 N N . LEU A 1 203 ? -29.478 13.667 19.181 1.00 68.31 203 LEU A N 1
ATOM 1542 C CA . LEU A 1 203 ? -30.077 12.329 19.201 1.00 68.31 203 LEU A CA 1
ATOM 1543 C C . LEU A 1 203 ? -29.903 11.636 17.845 1.00 68.31 203 LEU A C 1
ATOM 1545 O O . LEU A 1 203 ? -30.457 12.072 16.836 1.00 68.31 203 LEU A O 1
ATOM 1549 N N . ILE A 1 204 ? -29.181 10.516 17.831 1.00 74.12 204 ILE A N 1
ATOM 1550 C CA . ILE A 1 204 ? -29.025 9.666 16.647 1.00 74.12 204 ILE A CA 1
ATOM 1551 C C . ILE A 1 204 ? -30.014 8.503 16.736 1.00 74.12 204 ILE A C 1
ATOM 1553 O O . ILE A 1 204 ? -30.015 7.740 17.700 1.00 74.12 204 ILE A O 1
ATOM 1557 N N . GLY A 1 205 ? -30.858 8.362 15.713 1.00 75.69 205 GLY A N 1
ATOM 1558 C CA . GLY A 1 205 ? -31.805 7.258 15.570 1.00 75.69 205 GLY A CA 1
ATOM 1559 C C . GLY A 1 205 ? -31.637 6.546 14.229 1.00 75.69 205 GLY A C 1
ATOM 1560 O O . GLY A 1 205 ? -31.286 7.167 13.229 1.00 75.69 205 GLY A O 1
ATOM 1561 N N . GLY A 1 206 ? -31.905 5.239 14.200 1.00 81.31 206 GLY A N 1
ATOM 1562 C CA . GLY A 1 206 ? -31.855 4.425 12.984 1.00 81.31 206 GLY A CA 1
ATOM 1563 C C . GLY A 1 206 ? -33.220 3.835 12.639 1.00 81.31 206 GLY A C 1
ATOM 1564 O O . GLY A 1 206 ? -33.842 3.189 13.481 1.00 81.31 206 GLY A O 1
ATOM 1565 N N . ARG A 1 207 ? -33.677 4.014 11.393 1.00 87.44 207 ARG A N 1
ATOM 1566 C CA . ARG A 1 207 ? -34.817 3.275 10.831 1.00 87.44 207 ARG A CA 1
ATOM 1567 C C . ARG A 1 207 ? -34.281 2.238 9.849 1.00 87.44 207 ARG A C 1
ATOM 1569 O O . ARG A 1 207 ? -33.952 2.574 8.718 1.00 87.44 207 ARG A O 1
ATOM 1576 N N . LEU A 1 208 ? -34.145 1.007 10.328 1.00 88.44 208 LEU A N 1
ATOM 1577 C CA . LEU A 1 208 ? -33.561 -0.108 9.586 1.00 88.44 208 LEU A CA 1
ATOM 1578 C C . LEU A 1 208 ? -34.654 -1.072 9.131 1.00 88.44 208 LEU A C 1
ATOM 1580 O O . LEU A 1 208 ? -35.589 -1.332 9.887 1.00 88.44 208 LEU A O 1
ATOM 1584 N N . ASP A 1 209 ? -34.517 -1.600 7.917 1.00 91.25 209 ASP A N 1
ATOM 1585 C 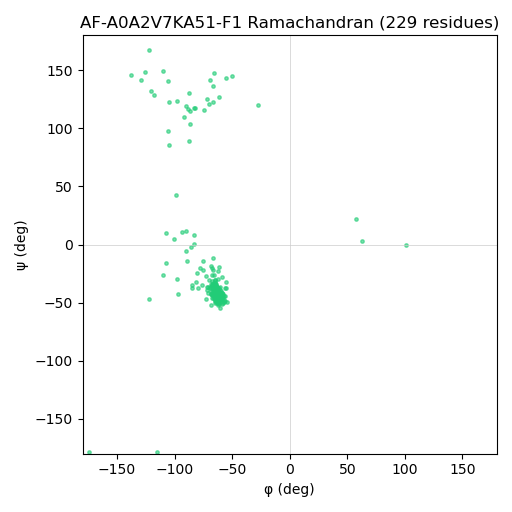CA . ASP A 1 209 ? -35.419 -2.620 7.384 1.00 91.25 209 ASP A CA 1
ATOM 1586 C C . ASP A 1 209 ? -34.993 -4.011 7.895 1.00 91.25 209 ASP A C 1
ATOM 1588 O O . ASP A 1 209 ? -33.866 -4.436 7.622 1.00 91.25 209 ASP A O 1
ATOM 1592 N N . PRO A 1 210 ? -35.832 -4.729 8.661 1.00 85.62 210 PRO A N 1
ATOM 1593 C CA . PRO A 1 210 ? -35.492 -6.053 9.172 1.00 85.62 210 PRO A CA 1
ATOM 1594 C C . PRO A 1 210 ? -35.379 -7.134 8.085 1.00 85.62 210 PRO A C 1
ATOM 1596 O O . PRO A 1 210 ? -34.720 -8.140 8.341 1.00 85.62 210 PRO A O 1
ATOM 1599 N N . GLU A 1 211 ? -35.958 -6.942 6.895 1.00 89.38 211 GLU A N 1
ATOM 1600 C CA . GLU A 1 211 ? -35.903 -7.913 5.787 1.00 89.38 211 GLU A CA 1
ATOM 1601 C C . GLU A 1 211 ? -34.745 -7.656 4.810 1.00 89.38 211 GLU A C 1
ATOM 1603 O O . GLU A 1 211 ? -34.666 -8.263 3.740 1.00 89.38 211 GLU A O 1
ATOM 1608 N N . LEU A 1 212 ? -33.816 -6.767 5.173 1.00 89.62 212 LEU A N 1
ATOM 1609 C CA . LEU A 1 212 ? -32.701 -6.415 4.307 1.00 89.62 212 LEU A CA 1
ATOM 1610 C C . LEU A 1 212 ? -31.813 -7.646 4.012 1.00 89.62 212 LEU A C 1
ATOM 1612 O O . LEU A 1 212 ? -31.323 -8.289 4.948 1.00 89.62 212 LEU A O 1
ATOM 1616 N N . PRO A 1 213 ? -31.543 -7.969 2.732 1.00 86.25 213 PRO A N 1
ATOM 1617 C CA . PRO A 1 213 ? -30.693 -9.100 2.386 1.00 86.25 213 PRO A CA 1
ATOM 1618 C C . PRO A 1 213 ? -29.247 -8.885 2.844 1.00 86.25 213 PRO A C 1
ATOM 1620 O O . PRO A 1 213 ? -28.716 -7.772 2.843 1.00 86.25 213 PRO A O 1
ATOM 1623 N N . THR A 1 214 ? -28.578 -9.982 3.198 1.00 88.44 214 THR A N 1
ATOM 1624 C CA . THR A 1 214 ? -27.156 -9.959 3.552 1.00 88.44 214 THR A CA 1
ATOM 1625 C C . THR A 1 214 ? -26.284 -9.675 2.332 1.00 88.44 214 THR A C 1
ATOM 1627 O O . THR A 1 214 ? -26.528 -10.215 1.252 1.00 88.44 214 THR A O 1
ATOM 1630 N N . VAL A 1 215 ? -25.220 -8.897 2.518 1.00 89.19 215 VAL A N 1
ATOM 1631 C CA . VAL A 1 215 ? -24.270 -8.516 1.463 1.00 89.19 215 VAL A CA 1
ATOM 1632 C C . VAL A 1 215 ? -22.927 -9.199 1.670 1.00 89.19 215 VAL A C 1
ATOM 1634 O O . VAL A 1 215 ? -22.527 -9.459 2.797 1.00 89.19 215 VAL A O 1
ATOM 1637 N N . VAL A 1 216 ? -22.200 -9.490 0.596 1.00 86.56 216 VAL A N 1
ATOM 1638 C CA . VAL A 1 216 ? -20.848 -10.055 0.700 1.00 86.56 216 VAL A CA 1
ATOM 1639 C C . VAL A 1 216 ? -19.842 -8.909 0.783 1.00 86.56 216 VAL A C 1
ATOM 1641 O O . VAL A 1 216 ? -19.728 -8.118 -0.152 1.00 86.56 216 VAL A O 1
ATOM 1644 N N . GLY A 1 217 ? -19.128 -8.793 1.901 1.00 83.25 217 GLY A N 1
ATOM 1645 C CA . GLY A 1 217 ? -18.188 -7.699 2.127 1.00 83.25 217 GLY A CA 1
ATOM 1646 C C . GLY A 1 217 ? -17.376 -7.820 3.413 1.00 83.25 217 GLY A C 1
ATOM 1647 O O . GLY A 1 217 ? -17.487 -8.781 4.172 1.00 83.25 217 GLY A O 1
ATOM 1648 N N . ASP A 1 218 ? -16.529 -6.823 3.653 1.00 81.38 218 ASP A N 1
ATOM 1649 C CA . ASP A 1 218 ? -15.818 -6.657 4.920 1.00 81.38 218 ASP A CA 1
ATOM 1650 C C . ASP A 1 218 ? -16.655 -5.762 5.839 1.00 81.38 218 ASP A C 1
ATOM 1652 O O . ASP A 1 218 ? -16.802 -4.561 5.592 1.00 81.38 218 ASP A O 1
ATOM 1656 N N . ALA A 1 219 ? -17.210 -6.360 6.896 1.00 82.56 219 ALA A N 1
ATOM 1657 C CA . ALA A 1 219 ? -18.047 -5.664 7.866 1.00 82.56 219 ALA A CA 1
ATOM 1658 C C . ALA A 1 219 ? -17.342 -4.451 8.495 1.00 82.56 219 ALA A C 1
ATOM 1660 O O . ALA A 1 219 ? -17.986 -3.424 8.678 1.00 82.56 219 ALA A O 1
ATOM 1661 N N . ASN A 1 220 ? -16.032 -4.528 8.764 1.00 74.62 220 ASN A N 1
ATOM 1662 C CA . ASN A 1 220 ? -15.288 -3.430 9.390 1.00 74.62 220 ASN A CA 1
ATOM 1663 C C . ASN A 1 220 ? -15.122 -2.251 8.424 1.00 74.62 220 ASN A C 1
ATOM 1665 O O . ASN A 1 220 ? -15.281 -1.096 8.814 1.00 74.62 220 ASN A O 1
ATOM 1669 N N . ARG A 1 221 ? -14.825 -2.526 7.144 1.00 78.50 221 ARG A N 1
ATOM 1670 C CA . ARG A 1 221 ? -14.737 -1.472 6.118 1.00 78.50 221 ARG A CA 1
ATOM 1671 C C . ARG A 1 221 ? -16.084 -0.803 5.889 1.00 78.50 221 ARG A C 1
ATOM 1673 O O . ARG A 1 221 ? -16.138 0.417 5.770 1.00 78.50 221 ARG A O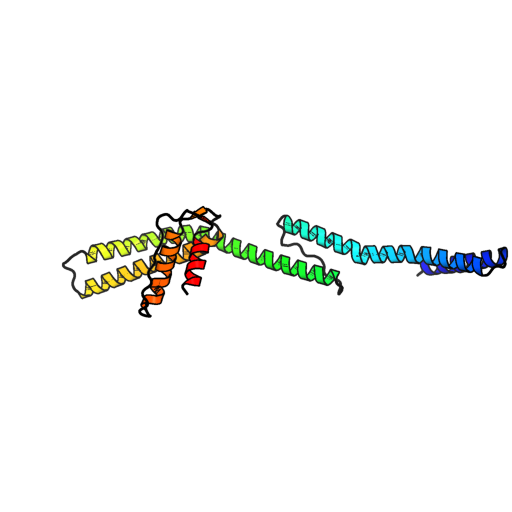 1
ATOM 1680 N N . LEU A 1 222 ? -17.156 -1.592 5.837 1.00 88.12 222 LEU A N 1
ATOM 1681 C CA . LEU A 1 222 ? -18.513 -1.073 5.695 1.00 88.12 222 LEU A CA 1
ATOM 1682 C C . LEU A 1 222 ? -18.904 -0.229 6.915 1.00 88.12 222 LEU A C 1
ATOM 1684 O O . LEU A 1 222 ? -19.390 0.882 6.735 1.00 88.12 222 LEU A O 1
ATOM 1688 N N . GLU A 1 223 ? -18.609 -0.689 8.136 1.00 87.38 223 GLU A N 1
ATOM 1689 C CA . GLU A 1 223 ? -18.827 0.078 9.372 1.00 87.38 223 GLU A CA 1
ATOM 1690 C C . GLU A 1 223 ? -18.105 1.424 9.311 1.00 87.38 223 GLU A C 1
ATOM 1692 O O . GLU A 1 223 ? -18.701 2.458 9.597 1.00 87.38 223 GLU A O 1
ATOM 1697 N N . GLN A 1 224 ? -16.853 1.443 8.851 1.00 79.50 224 GLN A N 1
ATOM 1698 C CA . GLN A 1 224 ? -16.072 2.671 8.748 1.00 79.50 224 GLN A CA 1
ATOM 1699 C C . GLN A 1 224 ? -16.607 3.648 7.695 1.00 79.50 224 GLN A C 1
ATOM 1701 O O . GLN A 1 224 ? -16.573 4.856 7.922 1.00 79.50 224 GLN A O 1
ATOM 1706 N N . VAL A 1 225 ? -17.145 3.156 6.574 1.00 87.38 225 VAL A N 1
ATOM 1707 C CA . VAL A 1 225 ? -17.861 4.012 5.612 1.00 87.38 225 VAL A CA 1
ATOM 1708 C C . VAL A 1 225 ? -19.067 4.660 6.287 1.00 87.38 225 VAL A C 1
ATOM 1710 O O . VAL A 1 225 ? -19.240 5.868 6.165 1.00 87.38 225 VAL A O 1
ATOM 1713 N N . ILE A 1 226 ? -19.861 3.896 7.045 1.00 90.12 226 ILE A N 1
ATOM 1714 C CA . ILE A 1 226 ? -21.020 4.442 7.763 1.00 90.12 226 ILE A CA 1
ATOM 1715 C C . ILE A 1 226 ? -20.585 5.463 8.822 1.00 90.12 226 ILE A C 1
ATOM 1717 O O . ILE A 1 226 ? -21.155 6.546 8.882 1.00 90.12 226 ILE A O 1
ATOM 1721 N N . VAL A 1 227 ? -19.545 5.175 9.610 1.00 84.81 227 VAL A N 1
ATOM 1722 C CA . VAL A 1 227 ? -18.995 6.123 10.596 1.00 84.81 227 VAL A CA 1
ATOM 1723 C C . VAL A 1 227 ? -18.544 7.423 9.929 1.00 84.81 227 VAL A C 1
ATOM 1725 O O . VAL A 1 227 ? -18.824 8.493 10.457 1.00 84.81 227 VAL A O 1
ATOM 1728 N N . ASN A 1 228 ? -17.884 7.350 8.771 1.00 81.94 228 ASN A N 1
ATOM 1729 C CA . ASN A 1 228 ? -17.444 8.536 8.033 1.00 81.94 228 ASN A CA 1
ATOM 1730 C C . ASN A 1 228 ? -18.615 9.351 7.471 1.00 81.94 228 ASN A C 1
ATOM 1732 O O . ASN A 1 228 ? -18.517 10.568 7.408 1.00 81.94 228 ASN A O 1
ATOM 1736 N N . LEU A 1 229 ? -19.702 8.697 7.053 1.00 85.50 229 LEU A N 1
ATOM 1737 C CA . LEU A 1 229 ? -20.908 9.375 6.566 1.00 85.50 229 LEU A CA 1
ATOM 1738 C C . LEU A 1 229 ? -21.709 10.043 7.690 1.00 85.50 229 LEU A C 1
ATOM 1740 O O . LEU A 1 229 ? -22.444 10.990 7.430 1.00 85.50 229 LEU A O 1
ATOM 1744 N N . LEU A 1 230 ? -21.598 9.521 8.913 1.00 79.19 230 LEU A N 1
ATOM 1745 C CA . LEU A 1 230 ? -22.230 10.071 10.113 1.00 79.19 230 LEU A CA 1
ATOM 1746 C C . LEU A 1 230 ? -21.348 11.103 10.842 1.00 79.19 230 LEU A C 1
ATOM 1748 O O . LEU A 1 230 ? -21.794 11.661 11.845 1.00 79.19 230 LEU A O 1
ATOM 1752 N N . SER A 1 231 ? -20.101 11.300 10.395 1.00 68.69 231 SER A N 1
ATOM 1753 C CA . SER A 1 231 ? -19.151 12.276 10.951 1.00 68.69 231 SER A CA 1
ATOM 1754 C C . SER A 1 231 ? -19.305 13.650 10.318 1.00 68.69 231 SER A C 1
ATOM 1756 O O . SER A 1 231 ? -18.842 14.592 11.000 1.00 68.69 231 SER A O 1
#

Secondary structure (DSSP, 8-state):
-HHHHHHHHHHHHHHHHHHHHH--HHHHHHHHHHHHHHHHHHHHHHHHIIIIIHHHHHHHHHHHHHHTT-TT-------SSHHHHHHHHHHHHHHHHHHHHHHHHHHHHHHHHHHHHHHHHHHHHHHHHHHHHHHHT-TT--HHHHHHHHHHHHHHHHHHHHHHHHHHHHHTTT---EEE-HHHHHHHHHHHHHHHHTTTTPPP-----TTPPPEEE-HHHHHHHHHHH--

Solvent-accessible surface area (backbone atoms only — not comparable to full-atom values): 12822 Å² total; per-residue (Å²): 114,72,67,61,53,54,52,51,53,51,41,54,50,54,23,52,52,42,30,73,75,65,74,37,71,67,61,18,50,52,49,41,52,52,52,50,47,67,53,48,50,59,50,49,51,51,49,46,43,69,68,49,52,52,58,52,53,49,47,53,53,46,53,52,41,41,74,74,67,44,53,83,66,72,54,88,63,89,51,98,46,72,68,23,51,51,28,50,51,51,40,50,51,36,49,56,51,39,54,52,52,52,52,51,50,52,40,49,58,49,27,59,54,47,52,54,52,50,53,64,53,42,51,60,32,49,51,53,26,50,53,27,50,59,51,66,70,43,85,85,59,54,70,67,61,45,54,50,36,54,50,52,26,53,50,28,51,48,52,46,51,52,54,54,52,53,51,50,62,36,46,64,80,71,61,70,69,37,85,30,56,60,67,59,31,52,50,53,23,48,60,61,50,49,67,66,32,67,81,71,80,59,86,84,83,84,94,76,70,90,82,65,74,69,44,80,35,40,56,65,61,53,21,48,53,50,39,61,75,74,102

Radius of gyration: 38.27 Å; Cα contacts (8 Å, |Δi|>4): 166; chains: 1; bounding box: 77×31×120 Å

Mean predicted aligned error: 16.87 Å

Foldseek 3Di:
DVVVVVLVVCLVVQLVVCCVVPVDNVVSVVSNVVSVCVVVVVVVVVCCCVPPVVLVVQVVVQVVCVVVVPLVDARDQPDPDPSSVVSVVSNVVSVVVVVVVVVLVVLQVVLVVLVVVLVVLLVVLVVLLVVLVVVLVPPPDDPVVNVVSVVSNVVSVVVNVVSVVVNLVSCLSPDAWDFADV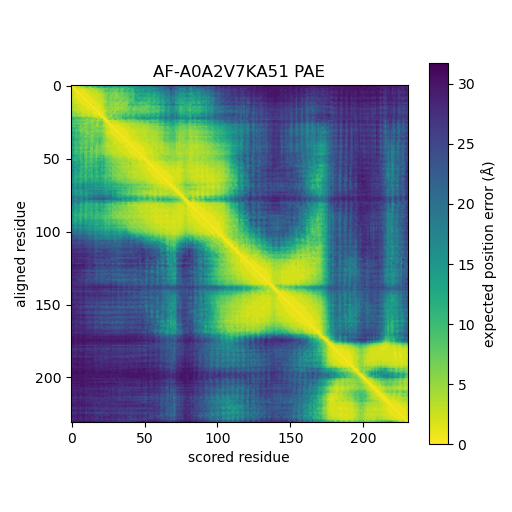VVLLVVLCVVQVVVCVVVPDDDDDDDDPPDGTDTGRSSVSSVVNNVVSD

Nearest PDB structures (foldseek):
  8a7f-assembly1_A  TM=4.670E-01  e=5.219E-05  Pseudomonas putida KT2440
  8a6x-assembly1_B  TM=4.683E-01  e=1.165E-04  Pseudomonas putida KT2440

Sequence (231 aa):
MLIVGVVVAAMVYGAAVTLALTGNLGSAMAVVVLIVGAVLLPVALFIVRRRIWTPLTEIERAIRRVSEGDLSTQVPVARDDELGTVGTHFNHMTRVLRDRAEEQGRFAAAGELLGGVAHEVNNPLMAIASHAELRLADGNLPAEQRNEMQSILRQAQRAAKLLRGLLRFVRAGEKRSATVNMNDVVRSAIDLVSYRFTIDEILIGGRLDPELPTVVGDANRLEQVIVNLLS

pLDDT: mean 79.52, std 9.54, range [49.41, 92.19]